Protein AF-A0A8H4SHB3-F1 (afdb_monomer_lite)

Sequence (367 aa):
MFTVRWPSLPSLGLFSSSPTQAIDLPPVNVHETETAQDKPARAFKHLLKLNHVENSLFDCRNFPNQLIHLLSSSFLQGADADTLGRIYEEEVSDLVKWKGSPAEISTLDWRGHLGCRGFDRAFVDFFEDEMVHLGYDWKEVVAEYLFTGKEPMFDSIMACLGLPLIHLAPWRTPKHSKNEASYESKSLFAILDLVRKDKDLDGLFPTPGSDNLDTLFVSRNVVLLNHWKAWKIENPIEQFRESQELAAALLVGTAAVDSTGHYDWFFALNLATSHAFASASTSRNCGPEIKMDQIRNYDLNGKDWEWVAGKAVNGEFSSNVYFVKTTRALKELASTWGDSDSFFLKAAVRFVTEFKRWRGNFVGYEL

Secondary structure (DSSP, 8-state):
----------------SS------PPPPPP---SS--SHHHHHHHHHHHHHHHHEEEEETTS-B--HHHHHHHHHHTT--HHHHHHHHHHHGGGEEEP---SS---TTTGGGGTT-GGGHHHHHHHHHHHHHHTTT-HHHHHHHHHH-SSS-HHHHHHHHHTHHHHTTS-TT--S------S--BS-HHHHHHHHTT-GGGTT--SS-STTHHHHHHHHHHHHHHHHHHTB--SSHHHHHHHHHHHHHHHHHHHHHTTSS-EEEHHHHHHHHHHHHS------TTS-----THHHHT---TT--HHHHHHHHHHSTTTT-HHHHHHHHHHHHHHHHH--TT-HHHHHHHHHHHH--EEES-------

Foldseek 3Di:
DDDDDDDPQDPPPPDPDDPDDPPDFPDDDDDDLVPDDDQASVLLVVLVVVCVQWFFLAFPVRHGDLLNLLSVLLVVLPDGSVLSVVLSVVRVVRTHTDDDAPDADDPVCNVVCPPPVSCRVNVVVHVVVVCVVVVNPVVVVCSPQQPDDPDHVVVVVCCVLCVLPVLLVPPDDPPDDPDQAPAADQAPVVLVVVVVVDPLQPPQDPDDAPVCSVVCSVPPSVVVNSSVSNHDPPPVVVRLLNQLLQLLLQQLLQCVVPVQLEGALVSLSQNLSSLVPGGDDDRDDPRGDRDLCQLLVQDCVPPFSNNLSCCCSVNPCVSPSSLSSSLSSLVSSCVRPPCPSVSSVSSSSSSSVSHDYYDYDDPNPPD

pLDDT: mean 74.43, std 20.83, range [21.69, 97.31]

Structure (mmCIF, N/CA/C/O backbone):
data_AF-A0A8H4SHB3-F1
#
_entry.id   AF-A0A8H4SHB3-F1
#
loop_
_atom_site.group_PDB
_atom_site.id
_atom_site.type_symbol
_atom_site.label_atom_id
_atom_site.label_alt_id
_atom_site.label_comp_id
_atom_site.label_asym_id
_atom_site.label_entity_id
_atom_site.label_seq_id
_atom_site.pdbx_PDB_ins_code
_atom_site.Cartn_x
_atom_site.Cartn_y
_atom_site.Cartn_z
_atom_site.occupancy
_atom_site.B_iso_or_equiv
_atom_site.auth_seq_id
_atom_site.auth_comp_id
_atom_site.auth_asym_id
_atom_site.auth_atom_id
_atom_site.pdbx_PDB_model_num
ATOM 1 N N . MET A 1 1 ? -1.534 -29.173 -10.585 1.00 25.47 1 MET A N 1
ATOM 2 C CA . MET A 1 1 ? -0.674 -29.382 -9.400 1.00 25.47 1 MET A CA 1
ATOM 3 C C . MET A 1 1 ? 0.734 -28.971 -9.794 1.00 25.47 1 MET A C 1
ATOM 5 O O . MET A 1 1 ? 1.452 -29.774 -10.369 1.00 25.47 1 MET A O 1
ATOM 9 N N . PHE A 1 2 ? 1.093 -27.705 -9.591 1.00 22.61 2 PHE A N 1
ATOM 10 C CA . PHE A 1 2 ? 2.457 -27.226 -9.812 1.00 22.61 2 PHE A CA 1
ATOM 11 C C . PHE A 1 2 ? 3.058 -26.934 -8.440 1.00 22.61 2 PHE A C 1
ATOM 13 O O . PHE A 1 2 ? 2.754 -25.921 -7.820 1.00 22.61 2 PHE A O 1
ATOM 20 N N . THR A 1 3 ? 3.849 -27.872 -7.927 1.00 21.69 3 THR A N 1
ATOM 21 C CA . THR A 1 3 ? 4.739 -27.636 -6.788 1.00 21.69 3 THR A CA 1
ATOM 22 C C . THR A 1 3 ? 5.860 -26.720 -7.257 1.00 21.69 3 THR A C 1
ATOM 24 O O . THR A 1 3 ? 6.797 -27.170 -7.913 1.00 21.69 3 THR A O 1
ATOM 27 N N . VAL A 1 4 ? 5.743 -25.432 -6.943 1.00 25.44 4 VAL A N 1
ATOM 28 C CA . VAL A 1 4 ? 6.830 -24.464 -7.090 1.00 25.44 4 VAL A CA 1
ATOM 29 C C . VAL A 1 4 ? 7.905 -24.842 -6.073 1.00 25.44 4 VAL A C 1
ATOM 31 O O . VAL A 1 4 ? 7.703 -24.702 -4.869 1.00 25.44 4 VAL A O 1
ATOM 34 N N . ARG A 1 5 ? 9.039 -25.368 -6.542 1.00 22.86 5 ARG A N 1
ATOM 35 C CA . ARG A 1 5 ? 10.253 -25.448 -5.726 1.00 22.86 5 ARG A CA 1
ATOM 36 C C . ARG A 1 5 ? 10.941 -24.097 -5.824 1.00 22.86 5 ARG A C 1
ATOM 38 O O . ARG A 1 5 ? 11.515 -23.780 -6.857 1.00 22.86 5 ARG A O 1
ATOM 45 N N . TRP A 1 6 ? 10.847 -23.310 -4.759 1.00 31.14 6 TRP A N 1
ATOM 46 C CA . TRP A 1 6 ? 11.711 -22.150 -4.573 1.00 31.14 6 TRP A CA 1
ATOM 47 C C . TRP A 1 6 ? 13.172 -22.630 -4.660 1.00 31.14 6 TRP A C 1
ATOM 49 O O . TRP A 1 6 ? 13.492 -23.634 -4.008 1.00 31.14 6 TRP A O 1
ATOM 59 N N . PRO A 1 7 ? 14.052 -21.994 -5.456 1.00 28.22 7 PRO A N 1
ATOM 60 C CA . PRO A 1 7 ? 15.482 -22.254 -5.366 1.00 28.22 7 PRO A CA 1
ATOM 61 C C . PRO A 1 7 ? 15.881 -22.060 -3.908 1.00 28.22 7 PRO A C 1
ATOM 63 O O . PRO A 1 7 ? 15.501 -21.064 -3.297 1.00 28.22 7 PRO A O 1
ATOM 66 N N . SER A 1 8 ? 16.575 -23.027 -3.312 1.00 32.56 8 SER A N 1
ATOM 67 C CA . SER A 1 8 ? 17.100 -22.869 -1.959 1.00 32.56 8 SER A CA 1
ATOM 68 C C . SER A 1 8 ? 17.911 -21.578 -1.921 1.00 32.56 8 SER A C 1
ATOM 70 O O . SER A 1 8 ? 18.984 -21.523 -2.524 1.00 32.56 8 SER A O 1
ATOM 72 N N . LEU A 1 9 ? 17.373 -20.546 -1.260 1.00 32.84 9 LEU A N 1
ATOM 73 C CA . LEU A 1 9 ? 18.104 -19.315 -0.994 1.00 32.84 9 LEU A CA 1
ATOM 74 C C . LEU A 1 9 ? 19.450 -19.732 -0.391 1.00 32.84 9 LEU A C 1
ATOM 76 O O . LEU A 1 9 ? 19.458 -20.623 0.472 1.00 32.84 9 LEU A O 1
ATOM 80 N N . PRO A 1 10 ? 20.580 -19.147 -0.828 1.00 27.84 10 PRO A N 1
ATOM 81 C CA . PRO A 1 10 ? 21.832 -19.339 -0.122 1.00 27.84 10 PRO A CA 1
ATOM 82 C C . PRO A 1 10 ? 21.541 -19.028 1.337 1.00 27.84 10 PRO A C 1
ATOM 84 O O . PRO A 1 10 ? 20.958 -17.985 1.635 1.00 27.84 10 PRO A O 1
ATOM 87 N N . SER A 1 11 ? 21.855 -19.960 2.234 1.00 29.38 11 SER A N 1
ATOM 88 C CA . SER A 1 11 ? 21.693 -19.746 3.663 1.00 29.38 11 SER A CA 1
ATOM 89 C C . SER A 1 11 ? 22.428 -18.457 4.018 1.00 29.38 11 SER A C 1
ATOM 91 O O . SER A 1 11 ? 23.660 -18.449 4.086 1.00 29.38 11 SER A O 1
ATOM 93 N N . LEU A 1 12 ? 21.690 -17.360 4.190 1.00 32.59 12 LEU A N 1
ATOM 94 C CA . LEU A 1 12 ? 22.211 -16.142 4.780 1.00 32.59 12 LEU A CA 1
ATOM 95 C C . LEU A 1 12 ? 22.658 -16.566 6.174 1.00 32.59 12 LEU A C 1
ATOM 97 O O . LEU A 1 12 ? 21.835 -16.860 7.036 1.00 32.59 12 LEU A O 1
ATOM 101 N N . GLY A 1 13 ? 23.970 -16.726 6.348 1.00 28.69 13 GLY A N 1
ATOM 102 C CA . GLY A 1 13 ? 24.615 -17.186 7.575 1.00 28.69 13 GLY A CA 1
ATOM 103 C C . GLY A 1 13 ? 24.552 -16.133 8.678 1.00 28.69 13 GLY A C 1
ATOM 104 O O . GLY A 1 13 ? 25.577 -15.736 9.226 1.00 28.69 13 GLY A O 1
ATOM 105 N N . LEU A 1 14 ? 23.349 -15.666 8.988 1.00 36.00 14 LEU A N 1
ATOM 106 C CA . LEU A 1 14 ? 23.033 -14.775 10.083 1.00 36.00 14 LEU A CA 1
ATOM 107 C C . LEU A 1 14 ? 22.104 -15.555 11.014 1.00 36.00 14 LEU A C 1
ATOM 109 O O . LEU A 1 14 ? 21.019 -15.965 10.625 1.00 36.00 14 LEU A O 1
ATOM 113 N N . PHE A 1 15 ? 22.577 -15.745 12.247 1.00 31.61 15 PHE A N 1
ATOM 114 C CA . PHE A 1 15 ? 21.907 -16.409 13.371 1.00 31.61 15 PHE A CA 1
ATOM 115 C C . PHE A 1 15 ? 21.951 -17.949 13.362 1.00 31.61 15 PHE A C 1
ATOM 117 O O . PHE A 1 15 ? 21.080 -18.646 12.860 1.00 31.61 15 PHE A O 1
ATOM 124 N N . SER A 1 16 ? 22.964 -18.489 14.049 1.00 29.67 16 SER A N 1
ATOM 125 C CA . SER A 1 16 ? 22.886 -19.816 14.669 1.00 29.67 16 SER A CA 1
ATOM 126 C C . SER A 1 16 ? 21.942 -19.744 15.876 1.00 29.67 16 SER A C 1
ATOM 128 O O . SER A 1 16 ? 22.379 -19.631 17.022 1.00 29.67 16 SER A O 1
ATOM 130 N N . SER A 1 17 ? 20.645 -19.811 15.617 1.00 31.30 17 SER A N 1
ATOM 131 C CA . SER A 1 17 ? 19.628 -20.251 16.571 1.00 31.30 17 SER A CA 1
ATOM 132 C C . SER A 1 17 ? 18.715 -21.242 15.847 1.00 31.30 17 SER A C 1
ATOM 134 O O . SER A 1 17 ? 18.636 -21.228 14.622 1.00 31.30 17 SER A O 1
ATOM 136 N N . SER A 1 18 ? 18.125 -22.174 16.597 1.00 30.53 18 SER A N 1
ATOM 137 C CA . SER A 1 18 ? 17.267 -23.278 16.135 1.00 30.53 18 SER A CA 1
ATOM 138 C C . SER A 1 18 ? 16.398 -22.924 14.916 1.00 30.53 18 SER A C 1
ATOM 140 O O . SER A 1 18 ? 15.927 -21.788 14.859 1.00 30.53 18 SER A O 1
ATOM 142 N N . PRO A 1 19 ? 16.139 -23.865 13.979 1.00 33.31 19 PRO A N 1
ATOM 143 C CA . PRO A 1 19 ? 15.447 -23.574 12.724 1.00 33.31 19 PRO A CA 1
ATOM 144 C C . PRO A 1 19 ? 14.128 -22.870 13.025 1.00 33.31 19 PRO A C 1
ATOM 146 O O . PRO A 1 19 ? 13.200 -23.460 13.577 1.00 33.31 19 PRO A O 1
ATOM 149 N N . THR A 1 20 ? 14.088 -21.575 12.732 1.00 42.41 20 THR A N 1
ATOM 150 C CA . THR A 1 20 ? 12.909 -20.744 12.921 1.00 42.41 20 THR A CA 1
ATOM 151 C C . THR A 1 20 ? 11.901 -21.249 11.904 1.00 42.41 20 THR A C 1
ATOM 153 O O . THR A 1 20 ? 12.122 -21.154 10.698 1.00 42.41 20 THR A O 1
ATOM 156 N N . GLN A 1 21 ? 10.836 -21.887 12.383 1.00 43.16 21 GLN A N 1
ATOM 157 C CA . GLN A 1 21 ? 9.739 -22.315 11.532 1.00 43.16 21 GLN A CA 1
ATOM 158 C C . GLN A 1 21 ? 9.177 -21.059 10.858 1.00 43.16 21 GLN A C 1
ATOM 160 O O . GLN A 1 21 ? 8.729 -20.142 11.546 1.00 43.16 21 GLN A O 1
ATOM 165 N N . ALA A 1 22 ? 9.282 -20.981 9.529 1.00 50.41 22 ALA A N 1
ATOM 166 C CA . ALA A 1 22 ? 8.717 -19.873 8.771 1.00 50.41 22 ALA A CA 1
ATOM 167 C C . ALA A 1 22 ? 7.219 -19.764 9.089 1.00 50.41 22 ALA A C 1
ATOM 169 O O . ALA A 1 22 ? 6.530 -20.784 9.176 1.00 50.41 22 ALA A O 1
ATOM 170 N N . ILE A 1 23 ? 6.730 -18.541 9.298 1.00 51.88 23 ILE A N 1
ATOM 171 C CA . ILE A 1 23 ? 5.305 -18.301 9.520 1.00 51.88 23 ILE A CA 1
ATOM 172 C C . ILE A 1 23 ? 4.594 -18.605 8.202 1.00 51.88 23 ILE A C 1
ATOM 174 O O . ILE A 1 23 ? 4.800 -17.905 7.212 1.00 51.88 23 ILE A O 1
ATOM 178 N N . ASP A 1 24 ? 3.788 -19.662 8.191 1.00 54.19 24 ASP A N 1
ATOM 179 C CA . ASP A 1 24 ? 2.977 -20.031 7.036 1.00 54.19 24 ASP A CA 1
ATOM 180 C C . ASP A 1 24 ? 1.737 -19.131 7.003 1.00 54.19 24 ASP A C 1
ATOM 182 O O . ASP A 1 24 ? 0.789 -19.319 7.769 1.00 54.19 24 ASP A O 1
ATOM 186 N N . LEU A 1 25 ? 1.789 -18.085 6.177 1.00 57.00 25 LEU A N 1
ATOM 187 C CA . LEU A 1 25 ? 0.646 -17.223 5.898 1.00 57.00 25 LEU A CA 1
ATOM 188 C C . LEU A 1 25 ? -0.007 -17.679 4.590 1.00 57.00 25 LEU A C 1
ATOM 190 O O . LEU A 1 25 ? 0.708 -17.922 3.611 1.00 57.00 25 LEU A O 1
ATOM 194 N N . PRO A 1 26 ? -1.349 -17.769 4.531 1.00 57.88 26 PRO A N 1
ATOM 195 C CA . PRO A 1 26 ? -2.024 -18.109 3.292 1.00 57.88 26 PRO A CA 1
ATOM 196 C C . PRO A 1 26 ? -1.678 -17.069 2.216 1.00 57.88 26 PRO A C 1
ATOM 198 O O . PRO A 1 26 ? -1.650 -15.869 2.506 1.00 57.88 26 PRO A O 1
ATOM 201 N N . PRO A 1 27 ? -1.409 -17.498 0.971 1.00 61.09 27 PRO A N 1
ATOM 202 C CA . PRO A 1 27 ? -1.115 -16.568 -0.104 1.00 61.09 27 PRO A CA 1
ATOM 203 C C . PRO A 1 27 ? -2.318 -15.654 -0.343 1.00 61.09 27 PRO A C 1
ATOM 205 O O . PRO A 1 27 ? -3.464 -16.109 -0.394 1.00 61.09 27 PRO A O 1
ATOM 208 N N . VAL A 1 28 ? -2.041 -14.363 -0.522 1.00 67.81 28 VAL A N 1
ATOM 209 C CA . VAL A 1 28 ? -3.049 -13.386 -0.946 1.00 67.81 28 VAL A CA 1
ATOM 210 C C . VAL A 1 28 ? -3.580 -13.794 -2.322 1.00 67.81 28 VAL A C 1
ATOM 212 O O . VAL A 1 28 ? -2.871 -14.423 -3.113 1.00 67.81 28 VAL A O 1
ATOM 215 N N . ASN A 1 29 ? -4.833 -13.446 -2.613 1.00 71.69 29 ASN A N 1
ATOM 216 C CA . ASN A 1 29 ? -5.444 -13.756 -3.897 1.00 71.69 29 ASN A CA 1
ATOM 217 C C . ASN A 1 29 ? -4.585 -13.231 -5.061 1.00 71.69 29 ASN A C 1
ATOM 219 O O . ASN A 1 29 ? -4.235 -12.050 -5.115 1.00 71.69 29 ASN A O 1
ATOM 223 N N . VAL A 1 30 ? -4.248 -14.116 -5.999 1.00 76.62 30 VAL A N 1
ATOM 224 C CA . VAL A 1 30 ? -3.438 -13.769 -7.169 1.00 76.62 30 VAL A CA 1
ATOM 225 C C . VAL A 1 30 ? -4.373 -13.369 -8.303 1.00 76.62 30 VAL A C 1
ATOM 227 O O . VAL A 1 30 ? -5.172 -14.170 -8.784 1.00 76.62 30 VAL A O 1
ATOM 230 N N . HIS A 1 31 ? -4.260 -12.119 -8.742 1.00 78.06 31 HIS A N 1
ATOM 231 C CA . HIS A 1 31 ? -5.059 -11.579 -9.836 1.00 78.06 31 HIS A CA 1
ATOM 232 C C . HIS A 1 31 ? -4.313 -11.748 -11.164 1.00 78.06 31 HIS A C 1
ATOM 234 O O . HIS A 1 31 ? -3.448 -10.946 -11.508 1.00 78.06 31 HIS A O 1
ATOM 240 N N . GLU A 1 32 ? -4.654 -12.798 -11.911 1.00 78.50 32 GLU A N 1
ATOM 241 C CA . GLU A 1 32 ? -4.077 -13.080 -13.230 1.00 78.50 32 GLU A CA 1
ATOM 242 C C . GLU A 1 32 ? -4.680 -12.148 -14.292 1.00 78.50 32 GLU A C 1
ATOM 244 O O . GLU A 1 32 ? -5.745 -12.409 -14.853 1.00 78.50 32 GLU A O 1
ATOM 249 N N . THR A 1 33 ? -4.012 -11.028 -14.561 1.00 81.75 33 THR A N 1
ATOM 250 C CA . THR A 1 33 ? -4.500 -10.016 -15.513 1.00 81.75 33 THR A CA 1
ATOM 251 C C . THR A 1 33 ? -4.014 -10.253 -16.939 1.00 81.75 33 THR A C 1
ATOM 253 O O . THR A 1 33 ? -4.608 -9.727 -17.881 1.00 81.75 33 THR A O 1
ATOM 256 N N . GLU A 1 34 ? -2.974 -11.068 -17.146 1.00 79.94 34 GLU A N 1
ATOM 257 C CA . GLU A 1 34 ? -2.399 -11.279 -18.478 1.00 79.94 34 GLU A CA 1
ATOM 258 C C . GLU A 1 34 ? -3.370 -11.993 -19.427 1.00 79.94 34 GLU A C 1
ATOM 260 O O . GLU A 1 34 ? -3.433 -11.635 -20.608 1.00 79.94 34 GLU A O 1
ATOM 265 N N . THR A 1 35 ? -4.171 -12.927 -18.908 1.00 84.81 35 THR A N 1
ATOM 266 C CA . THR A 1 35 ? -5.142 -13.731 -19.677 1.00 84.81 35 THR A CA 1
ATOM 267 C C . THR A 1 35 ? -6.604 -13.328 -19.447 1.00 84.81 35 THR A C 1
ATOM 269 O O . T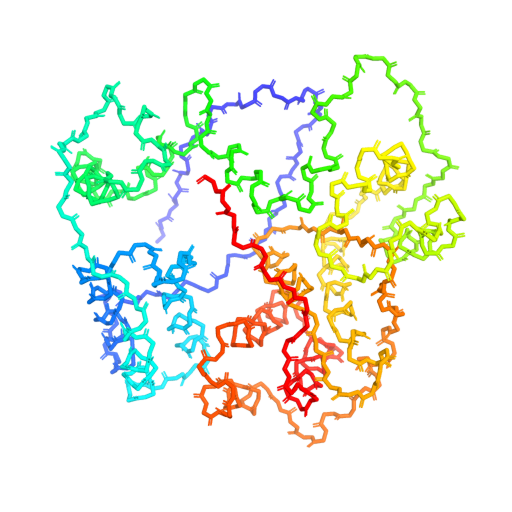HR A 1 35 ? -7.517 -13.954 -20.001 1.00 84.81 35 THR A O 1
ATOM 272 N N . ALA A 1 36 ? -6.840 -12.272 -18.662 1.00 84.81 36 ALA A N 1
ATOM 273 C CA . ALA A 1 36 ? -8.176 -11.845 -18.270 1.00 84.81 36 ALA A CA 1
ATOM 274 C C . ALA A 1 36 ? -9.036 -11.421 -19.474 1.00 84.81 36 ALA A C 1
ATOM 276 O O . ALA A 1 36 ? -8.585 -10.723 -20.386 1.00 84.81 36 ALA A O 1
ATOM 277 N N . GLN A 1 37 ? -10.299 -11.853 -19.466 1.00 87.62 37 GLN A N 1
ATOM 278 C CA . GLN A 1 37 ? -11.256 -11.597 -20.550 1.00 87.62 37 GLN A CA 1
ATOM 279 C C . GLN A 1 37 ? -12.181 -10.410 -20.256 1.00 87.62 37 GLN A C 1
ATOM 281 O O . GLN A 1 37 ? -12.703 -9.781 -21.182 1.00 87.62 37 GLN A O 1
ATOM 286 N N . ASP A 1 38 ? -12.384 -10.080 -18.979 1.00 92.75 38 ASP A N 1
ATOM 287 C CA . ASP A 1 38 ? -13.262 -8.985 -18.586 1.00 92.75 38 ASP A CA 1
ATOM 288 C C . ASP A 1 38 ? -12.702 -7.612 -19.007 1.00 92.75 38 ASP A C 1
ATOM 290 O O . ASP A 1 38 ? -11.499 -7.408 -19.195 1.00 92.75 38 ASP A O 1
ATOM 294 N N . LYS A 1 39 ? -13.614 -6.662 -19.252 1.00 94.69 39 LYS A N 1
ATOM 295 C CA . LYS A 1 39 ? -13.261 -5.317 -19.734 1.00 94.69 39 LYS A CA 1
ATOM 296 C C . LYS A 1 39 ? -12.360 -4.570 -18.725 1.00 94.69 39 LYS A C 1
ATOM 298 O O . LYS A 1 39 ? -11.355 -4.025 -19.185 1.00 94.69 39 LYS A O 1
ATOM 303 N N . PRO A 1 40 ? -12.653 -4.544 -17.406 1.00 94.31 40 PRO A N 1
ATOM 304 C CA . PRO A 1 40 ? -11.814 -3.845 -16.427 1.00 94.31 40 PRO A CA 1
ATOM 305 C C . PRO A 1 40 ? -10.370 -4.353 -16.355 1.00 94.31 40 PRO A C 1
ATOM 307 O O . PRO A 1 40 ? -9.448 -3.545 -16.413 1.00 94.31 40 PRO A O 1
ATOM 310 N N . ALA A 1 41 ? -10.141 -5.666 -16.306 1.00 93.62 41 ALA A N 1
ATOM 311 C CA . ALA A 1 41 ? -8.801 -6.241 -16.210 1.00 93.62 41 ALA A CA 1
ATOM 312 C C . ALA A 1 41 ? -7.975 -5.995 -17.480 1.00 93.62 41 ALA A C 1
ATOM 314 O O . ALA A 1 41 ? -6.785 -5.683 -17.395 1.00 93.62 41 ALA A O 1
ATOM 315 N N . ARG A 1 42 ? -8.604 -6.056 -18.664 1.00 94.44 42 ARG A N 1
ATOM 316 C CA . ARG A 1 42 ? -7.940 -5.686 -19.927 1.00 94.44 42 ARG A CA 1
ATOM 317 C C . ARG A 1 42 ? -7.563 -4.207 -19.964 1.00 94.44 42 ARG A C 1
ATOM 319 O O . ARG A 1 42 ? -6.457 -3.887 -20.395 1.00 94.44 42 ARG A O 1
ATOM 326 N N . ALA A 1 43 ? -8.455 -3.325 -19.508 1.00 95.75 43 ALA A N 1
ATOM 327 C CA . ALA A 1 43 ? -8.172 -1.896 -19.403 1.00 95.75 43 ALA A CA 1
ATOM 328 C C . ALA A 1 43 ? -7.026 -1.639 -18.416 1.00 95.75 43 ALA A C 1
ATOM 330 O O . ALA A 1 43 ? -6.048 -0.992 -18.774 1.00 95.75 43 ALA A O 1
ATOM 331 N N . PHE A 1 44 ? -7.085 -2.232 -17.224 1.00 95.56 44 PHE A N 1
ATOM 332 C CA . PHE A 1 44 ? -6.033 -2.144 -16.217 1.00 95.56 44 PHE A CA 1
ATOM 333 C C . PHE A 1 44 ? -4.665 -2.573 -16.770 1.00 95.56 44 PHE A C 1
ATOM 335 O O . PHE A 1 44 ? -3.713 -1.797 -16.724 1.00 95.56 44 PHE A O 1
ATOM 342 N N . LYS A 1 45 ? -4.580 -3.761 -17.384 1.00 94.38 45 LYS A N 1
ATOM 343 C CA . LYS A 1 45 ? -3.364 -4.251 -18.052 1.00 94.38 45 LYS A CA 1
ATOM 344 C C . LYS A 1 45 ? -2.850 -3.264 -19.100 1.00 94.38 45 LYS A C 1
ATOM 346 O O . LYS A 1 45 ? -1.654 -2.984 -19.147 1.00 94.38 45 LYS A O 1
ATOM 351 N N . HIS A 1 46 ? -3.739 -2.763 -19.956 1.00 95.38 46 HIS A N 1
ATOM 352 C CA . HIS A 1 46 ? -3.372 -1.814 -21.002 1.00 95.38 46 HIS A CA 1
ATOM 353 C C . HIS A 1 46 ? -2.786 -0.525 -20.415 1.00 95.38 46 HIS A C 1
ATOM 355 O O . HIS A 1 46 ? -1.713 -0.112 -20.841 1.00 95.38 46 HIS A O 1
ATOM 361 N N . LEU A 1 47 ? -3.434 0.055 -19.402 1.00 96.25 47 LEU A N 1
ATOM 362 C CA . LEU A 1 47 ? -2.994 1.292 -18.754 1.00 96.25 47 LEU A CA 1
ATOM 363 C C . LEU A 1 47 ? -1.665 1.120 -18.006 1.00 96.25 47 LEU A C 1
ATOM 365 O O . LEU A 1 47 ? -0.829 2.018 -18.048 1.00 96.25 47 LEU A O 1
ATOM 369 N N . LEU A 1 48 ? -1.421 -0.040 -17.382 1.00 93.50 48 LEU A N 1
ATOM 370 C CA . LEU A 1 48 ? -0.116 -0.340 -16.784 1.00 93.50 48 LEU A CA 1
ATOM 371 C C . LEU A 1 48 ? 1.000 -0.370 -17.834 1.00 93.50 48 LEU A C 1
ATOM 373 O O . LEU A 1 48 ? 2.054 0.231 -17.624 1.00 93.50 48 LEU A O 1
ATOM 377 N N . LYS A 1 49 ? 0.762 -1.036 -18.971 1.00 93.75 49 LYS A N 1
ATOM 378 C CA . LYS A 1 49 ? 1.732 -1.094 -20.076 1.00 93.75 49 LYS A CA 1
ATOM 379 C C . LYS A 1 49 ? 1.940 0.281 -20.705 1.00 93.75 49 LYS A C 1
ATOM 381 O O . LYS A 1 49 ? 3.077 0.654 -20.962 1.00 93.75 49 LYS A O 1
ATOM 386 N N . LEU A 1 50 ? 0.869 1.049 -20.892 1.00 95.56 50 LEU A N 1
ATOM 387 C CA . LEU A 1 50 ? 0.941 2.410 -21.416 1.00 95.56 50 LEU A CA 1
ATOM 388 C C . LEU A 1 50 ? 1.756 3.321 -20.488 1.00 95.56 50 LEU A C 1
ATOM 390 O O . LEU A 1 50 ? 2.668 3.999 -20.955 1.00 95.56 50 LEU A O 1
ATOM 394 N N . ASN A 1 51 ? 1.506 3.262 -19.173 1.00 94.88 51 ASN A N 1
ATOM 395 C CA . ASN A 1 51 ? 2.294 4.008 -18.194 1.00 94.88 51 ASN A CA 1
ATOM 396 C C . ASN A 1 51 ? 3.780 3.638 -18.269 1.00 94.88 51 ASN A C 1
ATOM 398 O O . ASN A 1 51 ? 4.623 4.526 -18.296 1.00 94.88 51 ASN A O 1
ATOM 402 N N . HIS A 1 52 ? 4.092 2.339 -18.324 1.00 92.56 52 HIS A N 1
ATOM 403 C CA . HIS A 1 52 ? 5.467 1.848 -18.396 1.00 92.56 52 HIS A CA 1
ATOM 404 C C . HIS A 1 52 ? 6.194 2.296 -19.673 1.00 92.56 52 HIS A C 1
ATOM 406 O O . HIS A 1 52 ? 7.370 2.645 -19.617 1.00 92.56 52 HIS A O 1
ATOM 412 N N . VAL A 1 53 ? 5.503 2.324 -20.815 1.00 93.31 53 VAL A N 1
ATOM 413 C CA . VAL A 1 53 ? 6.088 2.714 -22.108 1.00 93.31 53 VAL A CA 1
ATOM 414 C C . VAL A 1 53 ? 6.275 4.223 -22.231 1.00 93.31 53 VAL A C 1
ATOM 416 O O . VAL A 1 53 ? 7.252 4.661 -22.830 1.00 93.31 53 VAL A O 1
ATOM 419 N N . GLU A 1 54 ? 5.361 5.032 -21.697 1.00 93.25 54 GLU A N 1
ATOM 420 C CA . GLU A 1 54 ? 5.396 6.480 -21.921 1.00 93.25 54 GLU A CA 1
ATOM 421 C C . GLU A 1 54 ? 6.069 7.270 -20.799 1.00 93.25 54 GLU A C 1
ATOM 423 O O . GLU A 1 54 ? 6.735 8.276 -21.063 1.00 93.25 54 GLU A O 1
ATOM 428 N N . ASN A 1 55 ? 5.864 6.854 -19.549 1.00 93.50 55 ASN A N 1
ATOM 429 C CA . ASN A 1 55 ? 6.183 7.656 -18.377 1.00 93.50 55 ASN A CA 1
ATOM 430 C C . ASN A 1 55 ? 7.358 7.058 -17.606 1.00 93.50 55 ASN A C 1
ATOM 432 O O . ASN A 1 55 ? 7.445 5.852 -17.389 1.00 93.50 55 ASN A O 1
ATOM 436 N N . SER A 1 56 ? 8.236 7.939 -17.145 1.00 90.38 56 SER A N 1
ATOM 437 C CA . SER A 1 56 ? 9.366 7.597 -16.294 1.00 90.38 56 SER A CA 1
ATOM 438 C C . SER A 1 56 ? 8.929 7.218 -14.873 1.00 90.38 56 SER A C 1
ATOM 440 O O . SER A 1 56 ? 7.751 7.285 -14.498 1.00 90.38 56 SER A O 1
ATOM 442 N N . LEU A 1 57 ? 9.914 6.835 -14.060 1.00 85.56 57 LEU A N 1
ATOM 443 C CA . LEU A 1 57 ? 9.718 6.440 -12.668 1.00 85.56 57 LEU A CA 1
ATOM 444 C C . LEU A 1 57 ? 9.322 7.601 -11.747 1.00 85.56 57 LEU A C 1
ATOM 446 O O . LEU A 1 57 ? 8.983 7.336 -10.597 1.00 85.56 57 LEU A O 1
ATOM 450 N N . PHE A 1 58 ? 9.339 8.854 -12.219 1.00 84.56 58 PHE A N 1
ATOM 451 C CA . PHE A 1 58 ? 9.109 10.040 -11.392 1.00 84.56 58 PHE A CA 1
ATOM 452 C C . PHE A 1 58 ? 8.131 11.044 -12.021 1.00 84.56 58 PHE A C 1
ATOM 454 O O . PHE A 1 58 ? 7.964 11.122 -13.242 1.00 84.56 58 PHE A O 1
ATOM 461 N N . ASP A 1 59 ? 7.492 11.836 -11.162 1.00 83.44 59 ASP A N 1
ATOM 462 C CA . ASP A 1 59 ? 6.659 12.978 -11.536 1.00 83.44 59 ASP A CA 1
ATOM 463 C C . ASP A 1 59 ? 7.476 14.282 -11.643 1.00 83.44 59 ASP A C 1
ATOM 465 O O . ASP A 1 59 ? 8.679 14.337 -11.360 1.00 83.44 59 ASP A O 1
ATOM 469 N N . CYS A 1 60 ? 6.821 15.365 -12.063 1.00 82.81 60 CYS A N 1
ATOM 470 C CA . CYS A 1 60 ? 7.447 16.681 -12.220 1.00 82.81 60 CYS A CA 1
ATOM 471 C C . CYS A 1 60 ? 7.973 17.300 -10.910 1.00 82.81 60 CYS A C 1
ATOM 473 O O . CYS A 1 60 ? 8.792 18.221 -10.954 1.00 82.81 60 CYS A O 1
ATOM 475 N N . ARG A 1 61 ? 7.538 16.792 -9.753 1.00 79.62 61 ARG A N 1
ATOM 476 C CA . ARG A 1 61 ? 7.962 17.203 -8.406 1.00 79.62 61 ARG A CA 1
ATOM 477 C C . ARG A 1 61 ? 9.034 16.275 -7.830 1.00 79.62 61 ARG A C 1
ATOM 479 O O . ARG A 1 61 ? 9.418 16.453 -6.677 1.00 79.62 61 ARG A O 1
ATOM 486 N N . ASN A 1 62 ? 9.531 15.325 -8.624 1.00 76.69 62 ASN A N 1
ATOM 487 C CA . ASN A 1 62 ? 10.498 14.308 -8.223 1.00 76.69 62 ASN A CA 1
ATOM 488 C C . ASN A 1 62 ? 9.954 13.287 -7.202 1.00 76.69 62 ASN A C 1
ATOM 490 O O . ASN A 1 62 ? 10.725 12.669 -6.467 1.00 76.69 62 ASN A O 1
ATOM 494 N N . PHE A 1 63 ? 8.637 13.078 -7.163 1.00 76.50 63 PHE A N 1
ATOM 495 C CA . PHE A 1 63 ? 8.038 11.954 -6.447 1.00 76.50 63 PHE A CA 1
ATOM 496 C C . PHE A 1 63 ? 7.993 10.708 -7.328 1.00 76.50 63 PHE A C 1
ATOM 498 O O . PHE A 1 63 ? 7.803 10.831 -8.538 1.00 76.50 63 PHE A O 1
ATOM 505 N N . PRO A 1 64 ? 8.127 9.498 -6.754 1.00 81.88 64 PRO A N 1
ATOM 506 C CA . PRO A 1 64 ? 7.994 8.276 -7.532 1.00 81.88 64 PRO A CA 1
ATOM 507 C C . PRO A 1 64 ? 6.603 8.194 -8.162 1.00 81.88 64 PRO A C 1
ATOM 509 O O . PRO A 1 64 ? 5.610 8.489 -7.495 1.00 81.88 64 PRO A O 1
ATOM 512 N N . ASN A 1 65 ? 6.528 7.747 -9.411 1.00 86.25 65 ASN A N 1
ATOM 513 C CA . ASN A 1 65 ? 5.299 7.561 -10.170 1.00 86.25 65 ASN A CA 1
ATOM 514 C C . ASN A 1 65 ? 4.347 6.616 -9.413 1.00 86.25 65 ASN A C 1
ATOM 516 O O . ASN A 1 65 ? 4.530 5.398 -9.377 1.00 86.25 65 ASN A O 1
ATOM 520 N N . GLN A 1 66 ? 3.314 7.193 -8.797 1.00 84.88 66 GLN A N 1
ATOM 521 C CA . GLN A 1 66 ? 2.348 6.458 -7.981 1.00 84.88 66 GLN A CA 1
ATOM 522 C C . GLN A 1 66 ? 1.181 5.878 -8.793 1.00 84.88 66 GLN A C 1
ATOM 524 O O . GLN A 1 66 ? 0.344 5.169 -8.224 1.00 84.88 66 GLN A O 1
ATOM 529 N N . LEU A 1 67 ? 1.118 6.130 -10.106 1.00 90.19 67 LEU A N 1
ATOM 530 C CA . LEU A 1 67 ? -0.032 5.780 -10.938 1.00 90.19 67 LEU A CA 1
ATOM 531 C C . LEU A 1 67 ? -0.302 4.273 -10.943 1.00 90.19 67 LEU A C 1
ATOM 533 O O . LEU A 1 67 ? -1.449 3.842 -10.827 1.00 90.19 67 LEU A O 1
ATOM 537 N N . ILE A 1 68 ? 0.755 3.455 -10.962 1.00 87.81 68 ILE A N 1
ATOM 538 C CA . ILE A 1 68 ? 0.629 1.996 -10.854 1.00 87.81 68 ILE A CA 1
ATOM 539 C C . ILE A 1 68 ? -0.079 1.577 -9.563 1.00 87.81 68 ILE A C 1
ATOM 541 O O . ILE A 1 68 ? -0.930 0.687 -9.580 1.00 87.81 68 ILE A O 1
ATOM 545 N N . HIS A 1 69 ? 0.221 2.235 -8.443 1.00 86.69 69 HIS A N 1
ATOM 546 C CA . HIS A 1 69 ? -0.399 1.919 -7.164 1.00 86.69 69 HIS A CA 1
ATOM 547 C C . HIS A 1 69 ? -1.853 2.372 -7.105 1.00 86.69 69 HIS A C 1
ATOM 549 O O . HIS A 1 69 ? -2.680 1.643 -6.550 1.00 86.69 69 HIS A O 1
ATOM 555 N N . LEU A 1 70 ? -2.165 3.541 -7.665 1.00 91.62 70 LEU A N 1
ATOM 556 C CA . LEU A 1 70 ? -3.526 4.060 -7.700 1.00 91.62 70 LEU A CA 1
ATOM 557 C C . LEU A 1 70 ? -4.422 3.207 -8.607 1.00 91.62 70 LEU A C 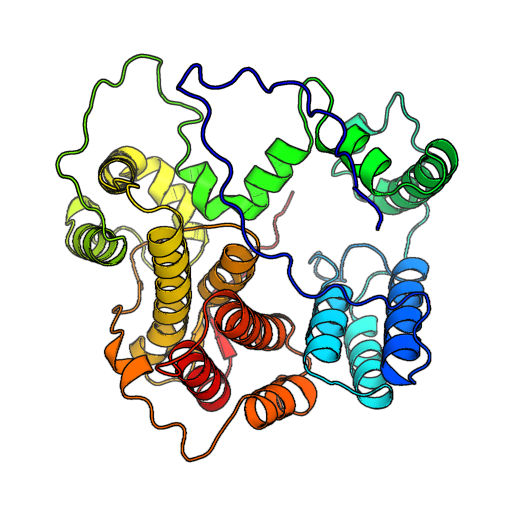1
ATOM 559 O O . LEU A 1 70 ? -5.483 2.769 -8.162 1.00 91.62 70 LEU A O 1
ATOM 563 N N . LEU A 1 71 ? -3.968 2.876 -9.820 1.00 94.00 71 LEU A N 1
ATOM 564 C CA . LEU A 1 71 ? -4.693 1.995 -10.742 1.00 94.00 71 LEU A CA 1
ATOM 565 C C . LEU A 1 71 ? -4.900 0.604 -10.142 1.00 94.00 71 LEU A C 1
ATOM 567 O O . LEU A 1 71 ? -6.020 0.102 -10.137 1.00 94.00 71 LEU A O 1
ATOM 571 N N . SER A 1 72 ? -3.846 0.006 -9.573 1.00 91.69 72 SER A N 1
ATOM 572 C CA . SER A 1 72 ? -3.942 -1.324 -8.956 1.00 91.69 72 SER A CA 1
ATOM 573 C C . SER A 1 72 ? -4.917 -1.323 -7.783 1.00 91.69 72 SER A C 1
ATOM 575 O O . SER A 1 72 ? -5.749 -2.216 -7.659 1.00 91.69 72 SER A O 1
ATOM 577 N N . SER A 1 73 ? -4.845 -0.304 -6.922 1.00 91.75 73 SER A N 1
ATOM 578 C CA . SER A 1 73 ? -5.712 -0.224 -5.744 1.00 91.75 73 SER A CA 1
ATOM 579 C C . SER A 1 73 ? -7.161 0.088 -6.107 1.00 91.75 73 SER A C 1
ATOM 581 O O . SER A 1 73 ? -8.061 -0.391 -5.424 1.00 91.75 73 SER A O 1
ATOM 583 N N . SER A 1 74 ? -7.393 0.843 -7.180 1.00 95.12 74 SER A N 1
ATOM 584 C CA . SER A 1 74 ? -8.737 1.122 -7.695 1.00 95.12 74 SER A CA 1
ATOM 585 C C . SER A 1 74 ? -9.340 -0.115 -8.359 1.00 95.12 74 SER A C 1
ATOM 587 O O . SER A 1 74 ? -10.474 -0.482 -8.058 1.00 95.12 74 SER A O 1
ATOM 589 N N . PHE A 1 75 ? -8.56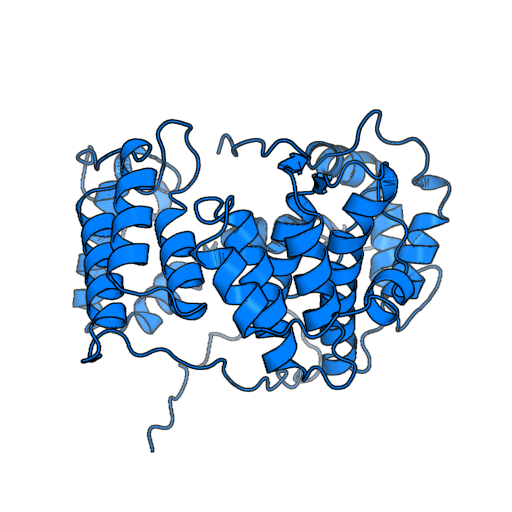6 -0.823 -9.189 1.00 94.38 75 PHE A N 1
ATOM 590 C CA . PHE A 1 75 ? -8.984 -2.076 -9.823 1.00 94.38 75 PHE A CA 1
ATOM 591 C C . PHE A 1 75 ? -9.375 -3.139 -8.785 1.00 94.38 75 PHE A C 1
ATOM 593 O O . PHE A 1 75 ? -10.454 -3.719 -8.868 1.00 94.38 75 PHE A O 1
ATOM 600 N N . LEU A 1 76 ? -8.554 -3.336 -7.747 1.00 91.50 76 LEU A N 1
ATOM 601 C CA . LEU A 1 76 ? -8.845 -4.283 -6.657 1.00 91.50 76 LEU A CA 1
ATOM 602 C C . LEU A 1 76 ? -10.041 -3.867 -5.783 1.00 91.50 76 LEU A C 1
ATOM 604 O O . LEU A 1 76 ? -10.631 -4.690 -5.078 1.00 91.50 76 LEU A O 1
ATOM 608 N N . GLN A 1 77 ? -10.428 -2.593 -5.840 1.00 93.25 77 GLN A N 1
ATOM 609 C CA . GLN A 1 77 ? -11.653 -2.084 -5.227 1.00 93.25 77 GLN A CA 1
ATOM 610 C C . GLN A 1 77 ? -12.862 -2.136 -6.169 1.00 93.25 77 GLN A C 1
ATOM 612 O O . GLN A 1 77 ? -13.950 -1.743 -5.770 1.00 93.25 77 GLN A O 1
ATOM 617 N N . GLY A 1 78 ? -12.718 -2.693 -7.373 1.00 93.75 78 GLY A N 1
ATOM 618 C CA . GLY A 1 78 ? -13.823 -2.892 -8.308 1.00 93.75 78 GLY A CA 1
ATOM 619 C C . GLY A 1 78 ? -14.066 -1.718 -9.253 1.00 93.75 78 GLY A C 1
ATOM 620 O O . GLY A 1 78 ? -15.159 -1.615 -9.801 1.00 93.75 78 GLY A O 1
ATOM 621 N N . ALA A 1 79 ? -13.076 -0.841 -9.457 1.00 96.12 79 ALA A N 1
ATOM 622 C CA . ALA A 1 79 ? -13.157 0.181 -10.497 1.00 96.12 79 ALA A CA 1
ATOM 623 C C . ALA A 1 79 ? -13.369 -0.465 -11.875 1.00 96.12 79 ALA A C 1
ATOM 625 O O . ALA A 1 79 ? -12.677 -1.418 -12.250 1.00 96.12 79 ALA A O 1
ATOM 626 N N . ASP A 1 80 ? -14.318 0.073 -12.636 1.00 96.00 80 ASP A N 1
ATOM 627 C CA . ASP A 1 80 ? -14.545 -0.346 -14.011 1.00 96.00 80 ASP A CA 1
ATOM 628 C C . ASP A 1 80 ? -13.520 0.280 -14.972 1.00 96.00 80 ASP A C 1
ATOM 630 O O . ASP A 1 80 ? -12.679 1.102 -14.604 1.00 96.00 80 ASP A O 1
ATOM 634 N N . ALA A 1 81 ? -13.574 -0.138 -16.237 1.00 96.81 81 ALA A N 1
ATOM 635 C CA . ALA A 1 81 ? -12.637 0.327 -17.255 1.00 96.81 81 ALA A CA 1
ATOM 636 C C . ALA A 1 81 ? -12.683 1.848 -17.475 1.00 96.81 81 ALA A C 1
ATOM 638 O O . ALA A 1 81 ? -11.649 2.447 -17.759 1.00 96.81 81 ALA A O 1
ATOM 639 N N . ASP A 1 82 ? -13.861 2.458 -17.347 1.00 96.44 82 ASP A N 1
ATOM 640 C CA . ASP A 1 82 ? -14.050 3.877 -17.636 1.00 96.44 82 ASP A CA 1
ATOM 641 C C . ASP A 1 82 ? -13.513 4.720 -16.460 1.00 96.44 82 ASP A C 1
ATOM 643 O O . ASP A 1 82 ? -12.813 5.712 -16.665 1.00 96.44 82 ASP A O 1
ATOM 647 N N . THR A 1 83 ? -13.718 4.254 -15.223 1.00 96.25 83 THR A N 1
ATOM 648 C CA . THR A 1 83 ? -13.122 4.823 -14.005 1.00 96.25 83 THR A CA 1
ATOM 649 C C . THR A 1 83 ? -11.597 4.744 -14.036 1.00 96.25 83 THR A C 1
ATOM 651 O O . THR A 1 83 ? -10.924 5.729 -13.739 1.00 96.25 83 THR A O 1
ATOM 654 N N . LEU A 1 84 ? -11.036 3.595 -14.430 1.00 96.81 84 LEU A N 1
ATOM 655 C CA . LEU A 1 84 ? -9.586 3.427 -14.567 1.00 96.81 84 LEU A CA 1
ATOM 656 C C . LEU A 1 84 ? -8.997 4.350 -15.643 1.00 96.81 84 LEU A C 1
ATOM 658 O O . LEU A 1 84 ? -7.930 4.921 -15.430 1.00 96.81 84 LEU A O 1
ATOM 662 N N . GLY A 1 85 ? -9.695 4.512 -16.773 1.00 96.44 85 GLY A N 1
ATOM 663 C CA . GLY A 1 85 ? -9.304 5.445 -17.831 1.00 96.44 85 GLY A CA 1
ATOM 664 C C . GLY A 1 85 ? -9.268 6.890 -17.337 1.00 96.44 85 GLY A C 1
ATOM 665 O O . GLY A 1 85 ? -8.254 7.563 -17.500 1.00 96.44 85 GLY A O 1
ATOM 666 N N . ARG A 1 86 ? -10.320 7.330 -16.636 1.00 95.31 86 ARG A N 1
ATOM 667 C CA . ARG A 1 86 ? -10.386 8.670 -16.036 1.00 95.31 86 ARG A CA 1
ATOM 668 C C . ARG A 1 86 ? -9.232 8.927 -15.061 1.00 95.31 86 ARG A C 1
ATOM 670 O O . ARG A 1 86 ? -8.572 9.952 -15.166 1.00 95.31 86 ARG A O 1
ATOM 677 N N . ILE A 1 87 ? -8.960 7.982 -14.155 1.00 94.38 87 ILE A N 1
ATOM 678 C CA . ILE A 1 87 ? -7.834 8.075 -13.208 1.00 94.38 87 ILE A CA 1
ATOM 679 C C . ILE A 1 87 ? -6.501 8.217 -13.955 1.00 94.38 87 ILE A C 1
ATOM 681 O O . ILE A 1 87 ? -5.659 9.023 -13.570 1.00 94.38 87 ILE A O 1
ATOM 685 N N . TYR A 1 88 ? -6.295 7.441 -15.022 1.00 95.38 88 TYR A N 1
ATOM 686 C CA . TYR A 1 88 ? -5.076 7.536 -15.823 1.00 95.38 88 TYR A CA 1
ATOM 687 C C . TYR A 1 88 ? -4.923 8.916 -16.467 1.00 95.38 88 TYR A C 1
ATOM 689 O O . TYR A 1 88 ? -3.852 9.511 -16.382 1.00 95.38 88 TYR A O 1
ATOM 697 N N . GLU A 1 89 ? -5.979 9.423 -17.103 1.00 93.81 89 GLU A N 1
ATOM 698 C CA . GLU A 1 89 ? -5.968 10.717 -17.792 1.00 93.81 89 GLU A CA 1
ATOM 699 C C . GLU A 1 89 ? -5.717 11.894 -16.840 1.00 93.81 89 GLU A C 1
ATOM 701 O O . GLU A 1 89 ? -4.994 12.821 -17.204 1.00 93.81 89 GLU A O 1
ATOM 706 N N . GLU A 1 90 ? -6.276 11.847 -15.629 1.00 91.31 90 GLU A N 1
ATOM 707 C CA . GLU A 1 90 ? -6.087 12.879 -14.601 1.00 91.31 90 GLU A CA 1
ATOM 708 C C . GLU A 1 90 ? -4.641 12.916 -14.078 1.00 91.31 90 GLU A C 1
ATOM 710 O O . GLU A 1 90 ? -4.075 13.992 -13.908 1.00 91.31 90 GLU A O 1
ATOM 715 N N . GLU A 1 91 ? -4.022 11.756 -13.850 1.00 88.94 91 GLU A N 1
ATOM 716 C CA . GLU A 1 91 ? -2.713 11.674 -13.186 1.00 88.94 91 GLU A CA 1
ATOM 717 C C . GLU A 1 91 ? -1.525 11.719 -14.159 1.00 88.94 91 GLU A C 1
ATOM 719 O O . GLU A 1 91 ? -0.419 12.114 -13.785 1.00 88.94 91 GLU A O 1
ATOM 724 N N . VAL A 1 92 ? -1.716 11.317 -15.422 1.00 91.75 92 VAL A N 1
ATOM 725 C CA . VAL A 1 92 ? -0.616 11.237 -16.399 1.00 91.75 92 VAL A CA 1
ATOM 726 C C . VAL A 1 92 ? -0.025 12.607 -16.745 1.00 91.75 92 VAL A C 1
ATOM 728 O O . VAL A 1 92 ? 1.133 12.678 -17.157 1.00 91.75 92 VAL A O 1
ATOM 731 N N . SER A 1 93 ? -0.777 13.698 -16.562 1.00 87.75 93 SER A N 1
ATOM 732 C CA . SER A 1 93 ? -0.305 15.058 -16.859 1.00 87.75 93 SER A CA 1
ATOM 733 C C . SER A 1 93 ? 0.868 15.497 -15.987 1.00 87.75 93 SER A C 1
ATOM 735 O O . SER A 1 93 ? 1.694 16.292 -16.436 1.00 87.75 93 SER A O 1
ATOM 737 N N . ASP A 1 94 ? 0.959 14.968 -14.766 1.00 86.12 94 ASP A N 1
ATOM 738 C CA . ASP A 1 94 ? 1.996 15.332 -13.799 1.00 86.12 94 ASP A CA 1
ATOM 739 C C . ASP A 1 94 ? 3.274 14.491 -13.965 1.00 86.12 94 ASP A C 1
ATOM 741 O O . ASP A 1 94 ? 4.310 14.804 -13.366 1.00 86.12 94 ASP A O 1
ATOM 745 N N . LEU A 1 95 ? 3.226 13.432 -14.784 1.00 90.31 95 LEU A N 1
ATOM 746 C CA . LEU A 1 95 ? 4.319 12.483 -14.965 1.00 90.31 95 LEU A CA 1
ATOM 747 C C . LEU A 1 95 ? 5.365 12.968 -15.972 1.00 90.31 95 LEU A C 1
ATOM 749 O O . LEU A 1 95 ? 5.063 13.519 -17.033 1.00 90.31 95 LEU A O 1
ATOM 753 N N . VAL A 1 96 ? 6.635 12.698 -15.667 1.00 91.06 96 VAL A N 1
ATOM 754 C CA . VAL A 1 96 ? 7.740 12.979 -16.587 1.00 91.06 96 VAL A CA 1
ATOM 755 C C . VAL A 1 96 ? 7.834 11.846 -17.601 1.00 91.06 96 VAL A C 1
ATOM 757 O O . VAL A 1 96 ? 7.942 10.683 -17.219 1.00 91.06 96 VAL A O 1
ATOM 760 N N . LYS A 1 97 ? 7.823 12.171 -18.896 1.00 93.12 97 LYS A N 1
ATOM 761 C CA . LYS A 1 97 ? 8.053 11.200 -19.978 1.00 93.12 97 LYS A CA 1
ATOM 762 C C . LYS A 1 97 ? 9.495 10.687 -19.974 1.00 93.12 97 LYS A C 1
ATOM 764 O O . LYS A 1 97 ? 10.404 11.387 -19.520 1.00 93.12 97 LYS A O 1
ATOM 769 N N . TRP A 1 98 ? 9.710 9.484 -20.505 1.00 93.12 98 TRP A N 1
ATOM 770 C CA . TRP A 1 98 ? 11.055 8.914 -20.622 1.00 93.12 98 TRP A CA 1
ATOM 771 C C . TRP A 1 98 ? 12.027 9.842 -21.353 1.00 93.12 98 TRP A C 1
ATOM 773 O O . TRP A 1 98 ? 11.698 10.465 -22.363 1.00 93.12 98 TRP A O 1
ATOM 783 N N . LYS A 1 99 ? 13.257 9.895 -20.842 1.00 91.94 99 LYS A N 1
ATOM 784 C CA . LYS A 1 99 ? 14.396 10.551 -21.486 1.00 91.94 99 LYS A CA 1
ATOM 785 C C . LYS A 1 99 ? 15.405 9.479 -21.878 1.00 91.94 99 LYS A C 1
ATOM 787 O O . LYS A 1 99 ? 15.580 8.512 -21.141 1.00 91.94 99 LYS A O 1
ATOM 792 N N . GLY A 1 100 ? 16.043 9.648 -23.034 1.00 92.44 100 GLY A N 1
ATOM 793 C CA . GLY A 1 100 ? 17.092 8.733 -23.480 1.00 92.44 100 GLY A CA 1
ATOM 794 C C . GLY A 1 100 ? 18.248 8.695 -22.481 1.00 92.44 100 GLY A C 1
ATOM 795 O O . GLY A 1 100 ? 18.630 9.738 -21.943 1.00 92.44 100 GLY A O 1
ATOM 796 N N . SER A 1 101 ? 18.782 7.499 -22.242 1.00 93.81 101 SER A N 1
ATOM 797 C CA . SER A 1 101 ? 19.946 7.326 -21.376 1.00 93.81 101 SER A CA 1
ATOM 798 C C . SER A 1 101 ? 21.221 7.831 -22.068 1.00 93.81 101 SER A C 1
ATOM 800 O O . SER A 1 101 ? 21.355 7.656 -23.281 1.00 93.81 101 SER A O 1
ATOM 802 N N . PRO A 1 102 ? 22.181 8.429 -21.334 1.00 94.00 102 PRO A N 1
ATOM 803 C CA . PRO A 1 102 ? 23.489 8.799 -21.874 1.00 94.00 102 PRO A CA 1
ATOM 804 C C . PRO A 1 102 ? 24.280 7.619 -22.451 1.00 94.00 102 PRO A C 1
ATOM 806 O O . PRO A 1 102 ? 25.079 7.817 -23.365 1.00 94.00 102 PRO A O 1
ATOM 809 N N . ALA A 1 103 ? 24.089 6.421 -21.893 1.00 93.88 103 ALA A N 1
ATOM 810 C CA . ALA A 1 103 ? 24.720 5.180 -22.328 1.00 93.88 103 ALA A CA 1
ATOM 811 C C . ALA A 1 103 ? 23.890 3.959 -21.893 1.00 93.88 103 ALA A C 1
ATOM 813 O O . ALA A 1 103 ? 23.013 4.069 -21.030 1.00 93.88 103 ALA A O 1
ATOM 814 N N . GLU A 1 104 ? 24.178 2.808 -22.496 1.00 93.62 104 GLU A N 1
ATOM 815 C CA . GLU A 1 104 ? 23.640 1.506 -22.089 1.00 93.62 104 GLU A CA 1
ATOM 816 C C . GLU A 1 104 ? 24.290 1.023 -20.786 1.00 93.62 104 GLU A C 1
ATOM 818 O O . GLU A 1 104 ? 25.393 1.444 -20.435 1.00 93.62 104 GLU A O 1
ATOM 823 N N . ILE A 1 105 ? 23.587 0.142 -20.076 1.00 94.94 105 ILE A N 1
ATOM 824 C CA . ILE A 1 105 ? 24.051 -0.509 -18.850 1.00 94.94 105 ILE A CA 1
ATOM 825 C C . ILE A 1 105 ? 24.315 -1.985 -19.152 1.00 94.94 105 ILE A C 1
ATOM 827 O O . ILE A 1 105 ? 23.556 -2.614 -19.885 1.00 94.94 105 ILE A O 1
ATOM 831 N N . SER A 1 106 ? 25.358 -2.553 -18.554 1.00 93.06 106 SER A N 1
ATOM 832 C CA . SER A 1 106 ? 25.712 -3.966 -18.672 1.00 93.06 106 SER A CA 1
ATOM 833 C C . SER A 1 106 ? 25.730 -4.677 -17.316 1.00 93.06 106 SER A C 1
ATOM 835 O O . SER A 1 106 ? 25.762 -4.069 -16.243 1.00 93.06 106 SER A O 1
ATOM 837 N N . THR A 1 107 ? 25.820 -6.006 -17.350 1.00 91.25 107 THR A N 1
ATOM 838 C CA . THR A 1 107 ? 25.957 -6.841 -16.146 1.00 91.25 107 THR A CA 1
ATOM 839 C C . THR A 1 107 ? 27.238 -6.557 -15.343 1.00 91.25 107 THR A C 1
ATOM 841 O O . THR A 1 107 ? 27.314 -6.920 -14.167 1.00 91.25 107 THR A O 1
ATOM 844 N N . LEU A 1 108 ? 28.229 -5.871 -15.932 1.00 90.50 108 LEU A N 1
ATOM 845 C CA . LEU A 1 108 ? 29.502 -5.528 -15.289 1.00 90.50 108 LEU A CA 1
ATOM 846 C C . LEU A 1 108 ? 29.466 -4.202 -14.514 1.00 90.50 108 LEU A C 1
ATOM 848 O O . LEU A 1 108 ? 30.201 -4.059 -13.535 1.00 90.50 108 LEU A O 1
ATOM 852 N N . ASP A 1 109 ? 28.646 -3.239 -14.937 1.00 91.69 109 ASP A N 1
ATOM 853 C CA . ASP A 1 109 ? 28.689 -1.849 -14.460 1.00 91.69 109 ASP A CA 1
ATOM 854 C C . ASP A 1 109 ? 27.362 -1.326 -13.896 1.00 91.69 109 ASP A C 1
ATOM 856 O O . ASP A 1 109 ? 27.367 -0.283 -13.242 1.00 91.69 109 ASP A O 1
ATOM 860 N N . TRP A 1 110 ? 26.251 -2.061 -14.031 1.00 90.88 110 TRP A N 1
ATOM 861 C CA . TRP A 1 110 ? 24.921 -1.621 -13.582 1.00 90.88 110 TRP A CA 1
ATOM 862 C C . TRP A 1 110 ? 24.865 -1.086 -12.149 1.00 90.88 110 TRP A C 1
ATOM 864 O O . TRP A 1 110 ? 24.200 -0.084 -11.886 1.00 90.88 110 TRP A O 1
ATOM 874 N N . ARG A 1 111 ? 25.613 -1.688 -11.213 1.00 88.50 111 ARG A N 1
ATOM 875 C CA . ARG A 1 111 ? 25.662 -1.225 -9.815 1.00 88.50 111 ARG A CA 1
ATOM 876 C C . ARG A 1 111 ? 26.226 0.192 -9.678 1.00 88.50 111 ARG A C 1
ATOM 878 O O . ARG A 1 111 ? 25.815 0.916 -8.778 1.00 88.50 111 ARG A O 1
ATOM 885 N N . GLY A 1 112 ? 27.134 0.598 -10.565 1.00 88.38 112 GLY A N 1
ATOM 886 C CA . GLY A 1 112 ? 27.720 1.940 -10.584 1.00 88.38 112 GLY A CA 1
ATOM 887 C C . GLY A 1 112 ? 26.749 3.035 -11.032 1.00 88.38 112 GLY A C 1
ATOM 888 O O . GLY A 1 112 ? 27.010 4.209 -10.785 1.00 88.38 112 GLY A O 1
ATOM 889 N N . HIS A 1 113 ? 25.625 2.659 -11.648 1.00 89.25 113 HIS A N 1
ATOM 890 C CA . HIS A 1 113 ? 24.608 3.582 -12.156 1.00 89.25 113 HIS A CA 1
ATOM 891 C C . HIS A 1 113 ? 23.370 3.683 -11.251 1.00 89.25 113 HIS A C 1
ATOM 893 O O . HIS A 1 113 ? 22.462 4.462 -11.544 1.00 89.25 113 HIS A O 1
ATOM 899 N N . LEU A 1 114 ? 23.319 2.943 -10.137 1.00 85.00 114 LEU A N 1
ATOM 900 C CA . LEU A 1 114 ? 22.211 3.018 -9.181 1.00 85.00 114 LEU A CA 1
ATOM 901 C C . LEU A 1 114 ? 22.038 4.449 -8.645 1.00 85.00 114 LEU A C 1
ATOM 903 O O . LEU A 1 114 ? 23.005 5.118 -8.287 1.00 85.00 114 LEU A O 1
ATOM 907 N N . GLY A 1 115 ? 20.792 4.931 -8.618 1.00 79.88 115 GLY A N 1
ATOM 908 C CA . GLY A 1 115 ? 20.448 6.294 -8.187 1.00 79.88 115 GLY A CA 1
ATOM 909 C C . GLY A 1 115 ? 20.748 7.396 -9.214 1.00 79.88 115 GLY A C 1
ATOM 910 O O . GLY A 1 115 ? 20.318 8.536 -9.042 1.00 79.88 115 GLY A O 1
ATOM 911 N N . CYS A 1 116 ? 21.433 7.088 -10.318 1.00 87.25 116 CYS A N 1
ATOM 912 C CA . CYS A 1 116 ? 21.731 8.072 -11.353 1.00 87.25 116 CYS A CA 1
ATOM 913 C C . CYS A 1 116 ? 20.532 8.252 -12.294 1.00 87.25 116 CYS A C 1
ATOM 915 O O . CYS A 1 116 ? 20.422 7.542 -13.288 1.00 87.25 116 CYS A O 1
ATOM 917 N N . ARG A 1 117 ? 19.683 9.263 -12.052 1.00 82.19 117 ARG A N 1
ATOM 918 C CA . ARG A 1 117 ? 18.433 9.500 -12.820 1.00 82.19 117 ARG A CA 1
ATOM 919 C C . ARG A 1 117 ? 18.583 9.592 -14.343 1.00 82.19 117 ARG A C 1
ATOM 921 O O . ARG A 1 117 ? 17.634 9.361 -15.082 1.00 82.19 117 ARG A O 1
ATOM 928 N N . GLY A 1 118 ? 19.768 9.950 -14.840 1.00 88.31 118 GLY A N 1
ATOM 929 C CA . GLY A 1 118 ? 20.045 9.938 -16.281 1.00 88.31 118 GLY A CA 1
ATOM 930 C C . GLY A 1 118 ? 19.955 8.541 -16.904 1.00 88.31 118 GLY A C 1
ATOM 931 O O . GLY A 1 118 ? 19.696 8.430 -18.093 1.00 88.31 118 GLY A O 1
ATOM 932 N N . PHE A 1 119 ? 20.128 7.493 -16.100 1.00 92.19 119 PHE A N 1
ATOM 933 C CA . PHE A 1 119 ? 20.197 6.099 -16.523 1.00 92.19 119 PHE A CA 1
ATOM 934 C C . PHE A 1 119 ? 18.889 5.323 -16.310 1.00 92.19 119 PHE A C 1
ATOM 936 O O . PHE A 1 119 ? 18.841 4.141 -16.637 1.00 92.19 119 PHE A O 1
ATOM 943 N N . ASP A 1 120 ? 17.813 5.960 -15.825 1.00 88.94 120 ASP A N 1
ATOM 944 C CA . ASP A 1 120 ? 16.544 5.273 -15.526 1.00 88.94 120 ASP A CA 1
ATOM 945 C C . ASP A 1 120 ? 16.018 4.475 -16.731 1.00 88.94 120 ASP A C 1
ATOM 947 O O . ASP A 1 120 ? 15.573 3.339 -16.575 1.00 88.94 120 ASP A O 1
ATOM 951 N N . ARG A 1 121 ? 16.106 5.034 -17.950 1.00 92.88 121 ARG A N 1
ATOM 952 C CA . ARG A 1 121 ? 15.684 4.319 -19.164 1.00 92.88 121 ARG A CA 1
ATOM 953 C C . ARG A 1 121 ? 16.600 3.140 -19.496 1.00 92.88 121 ARG A C 1
ATOM 955 O O . ARG A 1 121 ? 16.086 2.094 -19.867 1.00 92.88 121 ARG A O 1
ATOM 962 N N . ALA A 1 122 ? 17.913 3.275 -19.306 1.00 94.50 122 ALA A N 1
ATOM 963 C CA . ALA A 1 122 ? 18.839 2.168 -19.543 1.00 94.50 122 ALA A CA 1
ATOM 964 C C . ALA A 1 122 ? 18.631 1.014 -18.556 1.00 94.50 122 ALA A C 1
ATOM 966 O O . ALA A 1 122 ? 18.863 -0.127 -18.926 1.00 94.50 122 ALA A O 1
ATOM 967 N N . PHE A 1 123 ? 18.147 1.274 -17.335 1.00 93.50 123 PHE A N 1
ATOM 968 C CA . PHE A 1 123 ? 17.725 0.197 -16.436 1.00 93.50 123 PHE A CA 1
ATOM 969 C C . PHE A 1 123 ? 16.495 -0.552 -16.952 1.00 93.50 123 PHE A C 1
ATOM 971 O O . PHE A 1 123 ? 16.406 -1.759 -16.745 1.00 93.50 123 PHE A O 1
ATOM 978 N N . VAL A 1 124 ? 15.558 0.129 -17.622 1.00 92.81 124 VAL A N 1
ATOM 979 C CA . VAL A 1 124 ? 14.425 -0.554 -18.266 1.00 92.81 124 VAL A CA 1
ATOM 980 C C . VAL A 1 124 ? 14.934 -1.483 -19.361 1.00 92.81 124 VAL A C 1
ATOM 982 O O . VAL A 1 124 ? 14.615 -2.665 -19.322 1.00 92.81 124 VAL A O 1
ATOM 985 N N . ASP A 1 125 ? 15.767 -0.968 -20.268 1.00 93.38 125 ASP A N 1
ATOM 986 C CA . ASP A 1 125 ? 16.332 -1.757 -21.369 1.00 93.38 125 ASP A CA 1
ATOM 987 C C . ASP A 1 125 ? 17.155 -2.946 -20.827 1.00 93.38 125 ASP A C 1
ATOM 989 O O . ASP A 1 125 ? 16.958 -4.089 -21.230 1.00 93.38 125 ASP A O 1
ATOM 993 N N . PHE A 1 126 ? 17.990 -2.700 -19.812 1.00 95.25 126 PHE A N 1
ATOM 994 C CA . PHE A 1 126 ? 18.773 -3.727 -19.126 1.00 95.25 126 PHE A CA 1
ATOM 995 C C . PHE A 1 126 ? 17.900 -4.847 -18.544 1.00 95.25 126 PHE A C 1
ATOM 997 O O . PHE A 1 126 ? 18.162 -6.022 -18.781 1.00 95.25 126 PHE A O 1
ATOM 1004 N N . PHE A 1 127 ? 16.844 -4.518 -17.792 1.00 94.19 127 PHE A N 1
ATOM 1005 C CA . PHE A 1 127 ? 15.980 -5.550 -17.213 1.00 94.19 127 PHE A CA 1
ATOM 1006 C C . PHE A 1 127 ? 15.085 -6.237 -18.255 1.00 94.19 127 PHE A C 1
ATOM 1008 O O . PHE A 1 127 ? 14.703 -7.387 -18.041 1.00 94.19 127 PHE A O 1
ATOM 1015 N N . GLU A 1 128 ? 14.763 -5.587 -19.378 1.00 92.75 128 GLU A N 1
ATOM 1016 C CA . GLU A 1 128 ? 14.116 -6.245 -20.521 1.00 92.75 128 GLU A CA 1
ATOM 1017 C C . GLU A 1 128 ? 15.033 -7.318 -21.134 1.00 92.75 128 GLU A C 1
ATOM 1019 O O . GLU A 1 128 ? 14.571 -8.436 -21.389 1.00 92.75 128 GLU A O 1
ATOM 1024 N N . ASP A 1 129 ? 16.329 -7.034 -21.276 1.00 94.69 129 ASP A N 1
ATOM 1025 C CA . ASP A 1 129 ? 17.326 -8.004 -21.745 1.00 94.69 129 ASP A CA 1
ATOM 1026 C C . ASP A 1 129 ? 17.544 -9.146 -20.739 1.00 94.69 129 ASP A C 1
ATOM 1028 O O . ASP A 1 129 ? 17.579 -10.320 -21.122 1.00 94.69 129 ASP A O 1
ATOM 1032 N N . GLU A 1 130 ? 17.606 -8.846 -19.439 1.00 94.38 130 GLU A N 1
ATOM 1033 C CA . GLU A 1 130 ? 17.757 -9.870 -18.395 1.00 94.38 130 GLU A CA 1
ATOM 1034 C C . GLU A 1 130 ? 16.527 -10.778 -18.283 1.00 94.38 130 GLU A C 1
ATOM 1036 O O . GLU A 1 130 ? 16.659 -11.985 -18.059 1.00 94.38 130 GLU A O 1
ATOM 1041 N N . MET A 1 131 ? 15.326 -10.238 -18.518 1.00 93.69 131 MET A N 1
ATOM 1042 C CA . MET A 1 131 ? 14.119 -11.053 -18.662 1.00 93.69 131 MET A CA 1
ATOM 1043 C C . MET A 1 131 ? 14.258 -12.041 -19.823 1.00 93.69 131 MET A C 1
ATOM 1045 O O . MET A 1 131 ? 13.869 -13.195 -19.671 1.00 93.69 131 MET A O 1
ATOM 1049 N N . VAL A 1 132 ? 14.835 -11.646 -20.963 1.00 95.06 132 VAL A N 1
ATOM 1050 C CA . VAL A 1 132 ? 15.103 -12.579 -22.074 1.00 95.06 132 VAL A CA 1
ATOM 1051 C C . VAL A 1 132 ? 16.156 -13.616 -21.676 1.00 95.06 132 VAL A C 1
ATOM 1053 O O . VAL A 1 132 ? 15.967 -14.808 -21.935 1.00 95.06 132 VAL A O 1
ATOM 1056 N N . HIS A 1 133 ? 17.244 -13.184 -21.032 1.00 93.06 133 HIS A N 1
ATOM 1057 C CA . HIS A 1 133 ? 18.351 -14.053 -20.626 1.00 93.06 133 HIS A CA 1
ATOM 1058 C C . HIS A 1 133 ? 17.899 -15.176 -19.682 1.00 93.06 133 HIS A C 1
ATOM 1060 O O . HIS A 1 133 ? 18.286 -16.332 -19.861 1.00 93.06 133 HIS A O 1
ATOM 1066 N N . LEU A 1 134 ? 17.017 -14.848 -18.736 1.00 92.50 134 LEU A N 1
ATOM 1067 C CA . LEU A 1 134 ? 16.466 -15.772 -17.742 1.00 92.50 134 LEU A CA 1
ATOM 1068 C C . LEU A 1 134 ? 15.110 -16.368 -18.168 1.00 92.50 134 LEU A C 1
ATOM 1070 O O . LEU A 1 134 ? 14.2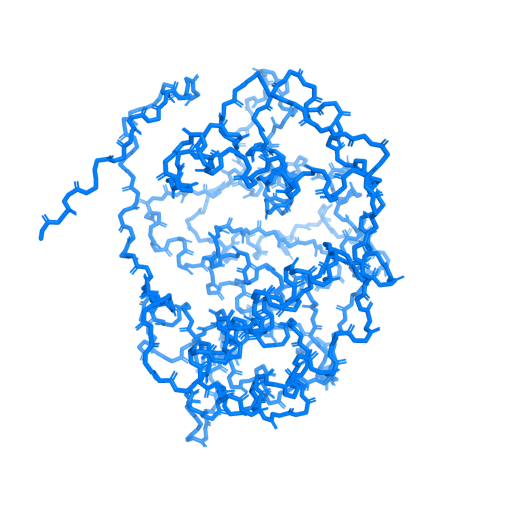89 -16.756 -17.340 1.00 92.50 134 LEU A O 1
ATOM 1074 N N . GLY A 1 135 ? 14.843 -16.451 -19.478 1.00 92.25 135 GLY A N 1
ATOM 1075 C CA . GLY A 1 135 ? 13.697 -17.195 -20.019 1.00 92.25 135 GLY A CA 1
ATOM 1076 C C . GLY A 1 135 ? 12.323 -16.645 -19.618 1.00 92.25 135 GLY A C 1
ATOM 1077 O O . GLY A 1 135 ? 11.353 -17.399 -19.547 1.00 92.25 135 GLY A O 1
ATOM 1078 N N . TYR A 1 136 ? 12.239 -15.340 -19.369 1.00 90.69 136 TYR A N 1
ATOM 1079 C CA . TYR A 1 136 ? 11.093 -14.604 -18.836 1.00 90.69 136 TYR A CA 1
ATOM 1080 C C . TYR A 1 136 ? 10.648 -15.035 -17.427 1.00 90.69 136 TYR A C 1
ATOM 1082 O O . TYR A 1 136 ? 9.525 -14.722 -17.012 1.00 90.69 136 TYR A O 1
ATOM 1090 N N . ASP A 1 137 ? 11.516 -15.700 -16.655 1.00 88.50 137 ASP A N 1
ATOM 1091 C CA . ASP A 1 137 ? 11.270 -15.949 -15.234 1.00 88.50 137 ASP A CA 1
ATOM 1092 C C . ASP A 1 137 ? 11.651 -14.720 -14.397 1.00 88.50 137 ASP A C 1
ATOM 1094 O O . ASP A 1 137 ? 12.772 -14.562 -13.908 1.00 88.50 137 ASP A O 1
ATOM 1098 N N . TRP A 1 138 ? 10.673 -13.836 -14.193 1.00 86.19 138 TRP A N 1
ATOM 1099 C CA . TRP A 1 138 ? 10.860 -12.629 -13.386 1.00 86.19 138 TRP A CA 1
ATOM 1100 C C . TRP A 1 138 ? 11.317 -12.928 -11.952 1.00 86.19 138 TRP A C 1
ATOM 1102 O O . TRP A 1 138 ? 11.947 -12.075 -11.326 1.00 86.19 138 TRP A O 1
ATOM 1112 N N . LYS A 1 139 ? 11.009 -14.113 -11.403 1.00 85.38 139 LYS A N 1
ATOM 1113 C CA . LYS A 1 139 ? 11.421 -14.467 -10.039 1.00 85.38 139 LYS A CA 1
ATOM 1114 C C . LYS A 1 139 ? 12.912 -14.731 -9.981 1.00 85.38 139 LYS A C 1
ATOM 1116 O O . LYS A 1 139 ? 13.531 -14.370 -8.987 1.00 85.38 139 LYS A O 1
ATOM 1121 N N . GLU A 1 140 ? 13.470 -15.336 -11.024 1.00 88.50 140 GLU A N 1
ATOM 1122 C CA . GLU A 1 140 ? 14.907 -15.565 -11.138 1.00 88.50 140 GLU A CA 1
ATOM 1123 C C . GLU A 1 140 ? 15.655 -14.242 -11.330 1.00 88.50 140 GLU A C 1
ATOM 1125 O O . GLU A 1 140 ? 16.617 -13.991 -10.610 1.00 88.50 140 GLU A O 1
ATOM 1130 N N . VAL A 1 141 ? 15.140 -13.337 -12.175 1.00 88.62 141 VAL A N 1
ATOM 1131 C CA . VAL A 1 141 ? 15.688 -11.972 -12.326 1.00 88.62 141 VAL A CA 1
ATOM 1132 C C . VAL A 1 141 ? 15.698 -11.242 -10.979 1.00 88.62 141 VAL A C 1
ATOM 1134 O O . VAL A 1 141 ? 16.717 -10.696 -10.560 1.00 88.62 141 VAL A O 1
ATOM 1137 N N . VAL A 1 142 ? 14.578 -11.260 -10.249 1.00 83.75 142 VAL A N 1
ATOM 1138 C CA . VAL A 1 142 ? 14.505 -10.646 -8.916 1.00 83.75 142 VAL A CA 1
ATOM 1139 C C . VAL A 1 142 ? 15.459 -11.336 -7.938 1.00 83.75 142 VAL A C 1
ATOM 1141 O O . VAL A 1 142 ? 16.149 -10.648 -7.191 1.00 83.75 142 VAL A O 1
ATOM 1144 N N . ALA A 1 143 ? 15.528 -12.669 -7.930 1.00 82.38 143 ALA A N 1
ATOM 1145 C CA . ALA A 1 143 ? 16.435 -13.417 -7.062 1.00 82.38 143 ALA A CA 1
ATOM 1146 C C . ALA A 1 143 ? 17.897 -13.009 -7.291 1.00 82.38 143 ALA A C 1
ATOM 1148 O O . ALA A 1 143 ? 18.587 -12.656 -6.333 1.00 82.38 143 ALA A O 1
ATOM 1149 N N . GLU A 1 144 ? 18.330 -12.995 -8.551 1.00 86.88 144 GLU A N 1
ATOM 1150 C CA . GLU A 1 144 ? 19.693 -12.665 -8.957 1.00 86.88 144 GLU A CA 1
ATOM 1151 C C . GLU A 1 144 ? 20.038 -11.215 -8.612 1.00 86.88 144 GLU A C 1
ATOM 1153 O O . GLU A 1 144 ? 20.991 -10.952 -7.882 1.00 86.88 144 GLU A O 1
ATOM 1158 N N . TYR A 1 145 ? 19.241 -10.248 -9.058 1.00 85.81 145 TYR A N 1
ATOM 1159 C CA . TYR A 1 145 ? 19.620 -8.839 -8.943 1.00 85.81 145 TYR A CA 1
ATOM 1160 C C . TYR A 1 145 ? 19.332 -8.234 -7.569 1.00 85.81 145 TYR A C 1
ATOM 1162 O O . TYR A 1 145 ? 20.060 -7.341 -7.124 1.00 85.81 145 TYR A O 1
ATOM 1170 N N . LEU A 1 146 ? 18.301 -8.714 -6.870 1.00 80.00 146 LEU A N 1
ATOM 1171 C CA . LEU A 1 146 ? 17.895 -8.137 -5.592 1.00 80.00 146 LEU A CA 1
ATOM 1172 C C . LEU A 1 146 ? 18.627 -8.756 -4.397 1.00 80.00 146 LEU A C 1
ATOM 1174 O O . LEU A 1 146 ? 18.994 -8.025 -3.475 1.00 80.00 146 LEU A O 1
ATOM 1178 N N . PHE A 1 147 ? 18.851 -10.073 -4.402 1.00 76.56 147 PHE A N 1
ATOM 1179 C CA . PHE A 1 147 ? 19.336 -10.801 -3.222 1.00 76.56 147 PHE A CA 1
ATOM 1180 C C . PHE A 1 147 ? 20.801 -11.234 -3.301 1.00 76.56 147 PHE A C 1
ATOM 1182 O O . PHE A 1 147 ? 21.361 -11.627 -2.277 1.00 76.56 147 PHE A O 1
ATOM 1189 N N . THR A 1 148 ? 21.436 -11.177 -4.474 1.00 74.94 148 THR A N 1
ATOM 1190 C CA . THR A 1 148 ? 22.833 -11.604 -4.624 1.00 74.94 148 THR A CA 1
ATOM 1191 C C . THR A 1 148 ? 23.824 -10.438 -4.593 1.00 74.94 148 THR A C 1
ATOM 1193 O O . THR A 1 148 ? 23.490 -9.258 -4.749 1.00 74.94 148 THR A O 1
ATOM 1196 N N . GLY A 1 149 ? 25.097 -10.792 -4.417 1.00 75.44 149 GLY A N 1
ATOM 1197 C CA . GLY A 1 149 ? 26.217 -9.862 -4.381 1.00 75.44 149 GLY A CA 1
ATOM 1198 C C . GLY A 1 149 ? 26.717 -9.578 -2.968 1.00 75.44 149 GLY A C 1
ATOM 1199 O O . GLY A 1 149 ? 26.193 -10.071 -1.973 1.00 75.44 149 GLY A O 1
ATOM 1200 N N . LYS A 1 150 ? 27.796 -8.792 -2.893 1.00 72.38 150 LYS A N 1
ATOM 1201 C CA . LYS A 1 150 ? 28.419 -8.401 -1.620 1.00 72.38 150 LYS A CA 1
ATOM 1202 C C . LYS A 1 150 ? 27.555 -7.410 -0.830 1.00 72.38 150 LYS A C 1
ATOM 1204 O O . LYS A 1 150 ? 27.606 -7.413 0.394 1.00 72.38 150 LYS A O 1
ATOM 1209 N N . GLU A 1 151 ? 26.790 -6.590 -1.545 1.00 73.06 151 GLU A N 1
ATOM 1210 C CA . GLU A 1 151 ? 25.855 -5.592 -1.020 1.00 73.06 151 GLU A CA 1
ATOM 1211 C C . GLU A 1 151 ? 24.518 -5.783 -1.759 1.00 73.06 151 GLU A C 1
ATOM 1213 O O . GLU A 1 151 ? 24.311 -5.186 -2.821 1.00 73.06 151 GLU A O 1
ATOM 1218 N N . PRO A 1 152 ? 23.659 -6.709 -1.291 1.00 75.25 152 PRO A N 1
ATOM 1219 C CA . PRO A 1 152 ? 22.367 -6.972 -1.914 1.00 75.25 152 PRO A CA 1
ATOM 1220 C C . PRO A 1 152 ? 21.487 -5.720 -1.923 1.00 75.25 152 PRO A C 1
ATOM 1222 O O . PRO A 1 152 ? 21.349 -5.040 -0.906 1.00 75.25 152 PRO A O 1
ATOM 1225 N N . MET A 1 153 ? 20.820 -5.440 -3.046 1.00 73.31 153 MET A N 1
ATOM 1226 C CA . MET A 1 153 ? 19.857 -4.331 -3.117 1.00 73.31 153 MET A CA 1
ATOM 1227 C C . MET A 1 153 ? 18.689 -4.519 -2.145 1.00 73.31 153 MET A C 1
ATOM 1229 O O . MET A 1 153 ? 18.097 -3.537 -1.695 1.00 73.31 153 MET A O 1
ATOM 1233 N N . PHE A 1 154 ? 18.373 -5.770 -1.798 1.00 69.69 154 PHE A N 1
ATOM 1234 C CA . PHE A 1 154 ? 17.385 -6.098 -0.781 1.00 69.69 154 PHE A CA 1
ATOM 1235 C C . PHE A 1 154 ? 17.652 -5.370 0.538 1.00 69.69 154 PHE A C 1
ATOM 1237 O O . PHE A 1 154 ? 16.705 -4.869 1.134 1.00 69.69 154 PHE A O 1
ATOM 1244 N N . ASP A 1 155 ? 18.912 -5.225 0.958 1.00 61.75 155 ASP A N 1
ATOM 1245 C CA . ASP A 1 155 ? 19.251 -4.528 2.203 1.00 61.75 155 ASP A CA 1
ATOM 1246 C C . ASP A 1 155 ? 18.850 -3.046 2.141 1.00 61.75 155 ASP A C 1
ATOM 1248 O O . ASP A 1 155 ? 18.331 -2.507 3.117 1.00 61.75 155 ASP A O 1
ATOM 1252 N N . SER A 1 156 ? 19.000 -2.405 0.977 1.00 61.69 156 SER A N 1
ATOM 1253 C CA . SER A 1 156 ? 18.579 -1.018 0.731 1.00 61.69 156 SER A CA 1
ATOM 1254 C C . SER A 1 156 ? 17.060 -0.870 0.606 1.00 61.69 156 SER A C 1
ATOM 1256 O O . SER A 1 156 ? 16.486 0.088 1.120 1.00 61.69 156 SER A O 1
ATOM 1258 N N . ILE A 1 157 ? 16.371 -1.820 -0.035 1.00 59.22 157 ILE A N 1
ATOM 1259 C CA . ILE A 1 157 ? 14.899 -1.817 -0.099 1.00 59.22 157 ILE A CA 1
ATOM 1260 C C . ILE A 1 157 ? 14.310 -2.035 1.289 1.00 59.22 157 ILE A C 1
ATOM 1262 O O . ILE A 1 157 ? 13.377 -1.334 1.683 1.00 59.22 157 ILE A O 1
ATOM 1266 N N . MET A 1 158 ? 14.877 -2.974 2.044 1.00 51.88 158 MET A N 1
ATOM 1267 C CA . MET A 1 158 ? 14.522 -3.169 3.435 1.00 51.88 158 MET A CA 1
ATOM 1268 C C . MET A 1 158 ? 14.855 -1.919 4.234 1.00 51.88 158 MET A C 1
ATOM 1270 O O . MET A 1 158 ? 14.004 -1.537 5.023 1.00 51.88 158 MET A O 1
ATOM 1274 N N . ALA A 1 159 ? 15.979 -1.230 3.983 1.00 46.03 159 ALA A N 1
ATOM 1275 C CA . ALA A 1 159 ? 16.270 0.090 4.554 1.00 46.03 159 ALA A CA 1
ATOM 1276 C C . ALA A 1 159 ? 15.127 1.066 4.314 1.00 46.03 159 ALA A C 1
ATOM 1278 O O . ALA A 1 159 ? 14.635 1.594 5.294 1.00 46.03 159 ALA A O 1
ATOM 1279 N N . CYS A 1 160 ? 14.635 1.236 3.085 1.00 40.62 160 CYS A N 1
ATOM 1280 C CA . CYS A 1 160 ? 13.551 2.171 2.765 1.00 40.62 160 CYS A CA 1
ATOM 1281 C C . CYS A 1 160 ? 12.162 1.750 3.289 1.00 40.62 160 CYS A C 1
ATOM 1283 O O . CYS A 1 160 ? 11.454 2.564 3.879 1.00 40.62 160 CYS A O 1
ATOM 1285 N N . LEU A 1 161 ? 11.745 0.495 3.091 1.00 42.78 161 LEU A N 1
ATOM 1286 C CA . LEU A 1 161 ? 10.434 -0.016 3.538 1.00 42.78 161 LEU A CA 1
ATOM 1287 C C . LEU A 1 161 ? 10.388 -0.243 5.047 1.00 42.78 161 LEU A C 1
ATOM 1289 O O . LEU A 1 161 ? 9.365 -0.050 5.702 1.00 42.78 161 LEU A O 1
ATOM 1293 N N . GLY A 1 162 ? 11.527 -0.638 5.585 1.00 36.16 162 GLY A N 1
ATOM 1294 C CA . GLY A 1 162 ? 11.808 -0.760 6.988 1.00 36.16 162 GLY A CA 1
ATOM 1295 C C . GLY A 1 162 ? 12.470 0.483 7.548 1.00 36.16 162 GLY A C 1
ATOM 1296 O O . GLY A 1 162 ? 13.032 0.338 8.606 1.00 36.16 162 GLY A O 1
ATOM 1297 N N . LEU A 1 163 ? 12.426 1.687 6.964 1.00 40.00 163 LEU A N 1
ATOM 1298 C CA . LEU A 1 163 ? 12.935 2.900 7.643 1.00 40.00 163 LEU A CA 1
ATOM 1299 C C . LEU A 1 163 ? 12.336 3.019 9.065 1.00 40.00 163 LEU A C 1
ATOM 1301 O O . LEU A 1 163 ? 13.093 3.204 10.017 1.00 40.00 163 LEU A O 1
ATOM 1305 N N . PRO A 1 164 ? 11.032 2.736 9.277 1.00 40.72 164 PRO A N 1
ATOM 1306 C CA . PRO A 1 164 ? 10.464 2.578 10.621 1.00 40.72 164 PRO A CA 1
ATOM 1307 C C . PRO A 1 164 ? 11.128 1.501 11.516 1.00 40.72 164 PRO A C 1
ATOM 1309 O O . PRO A 1 164 ? 11.130 1.640 12.736 1.00 40.72 164 PRO A O 1
ATOM 1312 N N . LEU A 1 165 ? 11.695 0.440 10.929 1.00 34.94 165 LEU A N 1
ATOM 1313 C CA . LEU A 1 165 ? 12.303 -0.742 11.572 1.00 34.94 165 LEU A CA 1
ATOM 1314 C C . LEU A 1 165 ? 13.845 -0.717 11.662 1.00 34.94 165 LEU A C 1
ATOM 1316 O O . LEU A 1 165 ? 14.422 -1.259 12.598 1.00 34.94 165 LEU A O 1
ATOM 1320 N N . ILE A 1 166 ? 14.545 -0.130 10.693 1.00 36.44 166 ILE A N 1
ATOM 1321 C CA . ILE A 1 166 ? 16.001 -0.164 10.491 1.00 36.44 166 ILE A CA 1
ATOM 1322 C C . ILE A 1 166 ? 16.686 0.947 11.246 1.00 36.44 166 ILE A C 1
ATOM 1324 O O . ILE A 1 166 ? 17.812 0.764 11.699 1.00 36.44 166 ILE A O 1
ATOM 1328 N N . HIS A 1 167 ? 15.971 2.027 11.529 1.00 37.28 167 HIS A N 1
ATOM 1329 C CA . HIS A 1 167 ? 16.400 2.919 12.585 1.00 37.28 167 HIS A CA 1
ATOM 1330 C C . HIS A 1 167 ? 16.340 2.277 13.993 1.00 37.28 167 HIS A C 1
ATOM 1332 O O . HIS A 1 167 ? 16.917 2.820 14.933 1.00 37.28 167 HIS A O 1
ATOM 1338 N N . LEU A 1 168 ? 15.697 1.109 14.146 1.00 37.00 168 LEU A N 1
ATOM 1339 C CA . LEU A 1 168 ? 15.667 0.316 15.385 1.00 37.00 168 LEU A CA 1
ATOM 1340 C C . LEU A 1 168 ? 16.549 -0.945 15.325 1.00 37.00 168 LEU A C 1
ATOM 1342 O O . LEU A 1 168 ? 16.888 -1.510 16.368 1.00 37.00 168 LEU A O 1
ATOM 1346 N N . ALA A 1 169 ? 16.969 -1.386 14.135 1.00 33.69 169 ALA A N 1
ATOM 1347 C CA . ALA A 1 169 ? 17.941 -2.462 13.991 1.00 33.69 169 ALA A CA 1
ATOM 1348 C C . ALA A 1 169 ? 19.339 -1.927 14.354 1.00 33.69 169 ALA A C 1
ATOM 1350 O O . ALA A 1 169 ? 19.768 -0.900 13.826 1.00 33.69 169 ALA A O 1
ATOM 1351 N N . PRO A 1 170 ? 20.090 -2.586 15.250 1.00 35.28 170 PRO A N 1
ATOM 1352 C CA . PRO A 1 170 ? 21.368 -2.077 15.713 1.00 35.28 170 PRO A CA 1
ATOM 1353 C C . PRO A 1 170 ? 22.461 -2.261 14.650 1.00 35.28 170 PRO A C 1
ATOM 1355 O O . PRO A 1 170 ? 23.377 -3.060 14.819 1.00 35.28 170 PRO A O 1
ATOM 1358 N N . TRP A 1 171 ? 22.440 -1.465 13.579 1.00 31.89 171 TRP A N 1
ATOM 1359 C CA . TRP A 1 171 ? 23.565 -1.376 12.638 1.00 31.89 171 TRP A CA 1
ATOM 1360 C C . TRP A 1 171 ? 24.849 -0.872 13.324 1.00 31.89 171 TRP A C 1
ATOM 1362 O O . TRP A 1 171 ? 25.959 -1.106 12.849 1.00 31.89 171 TRP A O 1
ATOM 1372 N N . ARG A 1 172 ? 24.715 -0.253 14.508 1.00 34.44 172 ARG A N 1
ATOM 1373 C CA . ARG A 1 172 ? 25.804 0.012 15.461 1.00 34.44 172 ARG A CA 1
ATOM 1374 C C . ARG A 1 172 ? 25.428 -0.421 16.879 1.00 34.44 172 ARG A C 1
ATOM 1376 O O . ARG A 1 172 ? 25.408 0.402 17.788 1.00 34.44 172 ARG A O 1
ATOM 1383 N N . THR A 1 173 ? 25.198 -1.707 17.135 1.00 32.78 173 THR A N 1
ATOM 1384 C CA . THR A 1 173 ? 25.622 -2.211 18.453 1.00 32.78 173 THR A CA 1
ATOM 1385 C C . THR A 1 173 ? 27.133 -2.400 18.409 1.00 32.78 173 THR A C 1
ATOM 1387 O O . THR A 1 173 ? 27.609 -3.232 17.632 1.00 32.78 173 THR A O 1
ATOM 1390 N N . PRO A 1 174 ? 27.921 -1.698 19.248 1.00 34.47 174 PRO A N 1
ATOM 1391 C CA . PRO A 1 174 ? 29.215 -2.237 19.641 1.00 34.47 174 PRO A CA 1
ATOM 1392 C C . PRO A 1 174 ? 28.969 -3.676 20.093 1.00 34.47 174 PRO A C 1
ATOM 1394 O O . PRO A 1 174 ? 27.966 -3.931 20.762 1.00 34.47 174 PRO A O 1
ATOM 1397 N N . LYS A 1 175 ? 29.861 -4.610 19.755 1.00 37.81 175 LYS A N 1
ATOM 1398 C CA . LYS A 1 175 ? 29.743 -6.054 20.045 1.00 37.81 175 LYS A CA 1
ATOM 1399 C C . LYS A 1 175 ? 29.540 -6.417 21.540 1.00 37.81 175 LYS A C 1
ATOM 1401 O O . LYS A 1 175 ? 29.534 -7.594 21.879 1.00 37.81 175 LYS A O 1
ATOM 1406 N N . HIS A 1 176 ? 29.341 -5.443 22.433 1.00 38.69 176 HIS A N 1
ATOM 1407 C CA . HIS A 1 176 ? 29.198 -5.585 23.878 1.00 38.69 176 HIS A CA 1
ATOM 1408 C C . HIS A 1 176 ? 28.225 -4.566 24.519 1.00 38.69 176 HIS A C 1
ATOM 1410 O O . HIS A 1 176 ? 28.648 -3.781 25.363 1.00 38.69 176 HIS A O 1
ATOM 1416 N N . SER A 1 177 ? 26.922 -4.577 24.209 1.00 40.38 177 SER A N 1
ATOM 1417 C CA . SER A 1 177 ? 25.929 -3.999 25.141 1.00 40.38 177 SER A CA 1
ATOM 1418 C C . SER A 1 177 ? 25.025 -5.088 25.722 1.00 40.38 177 SER A C 1
ATOM 1420 O O . SER A 1 177 ? 23.972 -5.434 25.194 1.00 40.38 177 SER A O 1
ATOM 1422 N N . LYS A 1 178 ? 25.472 -5.639 26.856 1.00 46.41 178 LYS A N 1
ATOM 1423 C CA . LYS A 1 178 ? 24.734 -6.566 27.731 1.00 46.41 178 LYS A CA 1
ATOM 1424 C C . LYS A 1 178 ? 23.602 -5.869 28.508 1.00 46.41 178 LYS A C 1
ATOM 1426 O O . LYS A 1 178 ? 23.409 -6.153 29.683 1.00 46.41 178 LYS A O 1
ATOM 1431 N N . ASN A 1 179 ? 22.888 -4.927 27.901 1.00 53.66 179 ASN A N 1
ATOM 1432 C CA . ASN A 1 179 ? 21.751 -4.313 28.579 1.00 53.66 179 ASN A CA 1
ATOM 1433 C C . ASN A 1 179 ? 20.488 -5.048 28.129 1.00 53.66 179 ASN A C 1
ATOM 1435 O O . ASN A 1 179 ? 20.008 -4.849 27.004 1.00 53.66 179 ASN A O 1
ATOM 1439 N N . GLU A 1 180 ? 20.040 -5.956 28.999 1.00 61.94 180 GLU A N 1
ATOM 1440 C CA . GLU A 1 180 ? 18.690 -6.522 29.010 1.00 61.94 180 GLU A CA 1
ATOM 1441 C C . GLU A 1 180 ? 17.669 -5.386 29.177 1.00 61.94 180 GLU A C 1
ATOM 1443 O O . GLU A 1 180 ? 17.985 -4.338 29.747 1.00 61.94 180 GLU A O 1
ATOM 1448 N N . ALA A 1 181 ? 16.471 -5.559 28.613 1.00 72.25 181 ALA A N 1
ATOM 1449 C CA . ALA A 1 181 ? 15.412 -4.564 28.736 1.00 72.25 181 ALA A CA 1
ATOM 1450 C C . ALA A 1 181 ? 14.994 -4.409 30.205 1.00 72.25 181 ALA A C 1
ATOM 1452 O O . ALA A 1 181 ? 14.989 -5.379 30.961 1.00 72.25 181 ALA A O 1
ATOM 1453 N N . SER A 1 182 ? 14.608 -3.199 30.612 1.00 81.31 182 SER A N 1
ATOM 1454 C CA . SER A 1 182 ? 14.160 -2.940 31.987 1.00 81.31 182 SER A CA 1
ATOM 1455 C C . SER A 1 182 ? 12.812 -3.587 32.330 1.00 81.31 182 SER A C 1
ATOM 1457 O O . SER A 1 182 ? 12.434 -3.631 33.500 1.00 81.31 182 SER A O 1
ATOM 1459 N N . TYR A 1 183 ? 12.084 -4.072 31.325 1.00 84.88 183 TYR A N 1
ATOM 1460 C CA . TYR A 1 183 ? 10.817 -4.777 31.466 1.00 84.88 183 TYR A CA 1
ATOM 1461 C C . TYR A 1 183 ? 10.599 -5.729 30.284 1.00 84.88 183 TYR A C 1
ATOM 1463 O O . TYR A 1 183 ? 11.319 -5.677 29.288 1.00 84.88 183 TYR A O 1
ATOM 1471 N N . GLU A 1 184 ? 9.578 -6.578 30.388 1.00 85.94 184 GLU A N 1
ATOM 1472 C CA . GLU A 1 184 ? 9.144 -7.465 29.310 1.00 85.94 184 GLU A CA 1
ATOM 1473 C C . GLU A 1 184 ? 7.631 -7.332 29.101 1.00 85.94 184 GLU A C 1
ATOM 1475 O O . GLU A 1 184 ? 6.868 -7.172 30.056 1.00 85.94 184 GLU A O 1
ATOM 1480 N N . SER A 1 185 ? 7.187 -7.381 27.848 1.00 81.56 185 SER A N 1
ATOM 1481 C CA . SER A 1 185 ? 5.775 -7.368 27.472 1.00 81.56 185 SER A CA 1
ATOM 1482 C C . SER A 1 185 ? 5.549 -8.199 26.215 1.00 81.56 185 SER A C 1
ATOM 1484 O O . SER A 1 185 ? 6.354 -8.187 25.285 1.00 81.56 185 SER A O 1
ATOM 1486 N N . LYS A 1 186 ? 4.407 -8.885 26.171 1.00 83.81 186 LYS A N 1
ATOM 1487 C CA . LYS A 1 186 ? 3.933 -9.614 24.987 1.00 83.81 186 LYS A CA 1
ATOM 1488 C C . LYS A 1 186 ? 3.023 -8.757 24.105 1.00 83.81 186 LYS A C 1
ATOM 1490 O O . LYS A 1 186 ? 2.845 -9.082 22.940 1.00 83.81 186 LYS A O 1
ATOM 1495 N N . SER A 1 187 ? 2.475 -7.667 24.647 1.00 79.31 187 SER A N 1
ATOM 1496 C CA . SER A 1 187 ? 1.564 -6.775 23.926 1.00 79.31 187 SER A CA 1
ATOM 1497 C C . SER A 1 187 ? 2.282 -5.515 23.467 1.00 79.31 187 SER A C 1
ATOM 1499 O O . SER A 1 187 ? 2.878 -4.789 24.277 1.00 79.31 187 SER A O 1
ATOM 1501 N N . LEU A 1 188 ? 2.178 -5.238 22.171 1.00 75.31 188 LEU A N 1
ATOM 1502 C CA . LEU A 1 188 ? 2.721 -4.032 21.562 1.00 75.31 188 LEU A CA 1
ATOM 1503 C C . LEU A 1 188 ? 1.963 -2.774 22.018 1.00 75.31 188 LEU A C 1
ATOM 1505 O O . LEU A 1 188 ? 2.577 -1.724 22.210 1.00 75.31 188 LEU A O 1
ATOM 1509 N N . PHE A 1 189 ? 0.660 -2.890 22.297 1.00 75.44 189 PHE A N 1
ATOM 1510 C CA . PHE A 1 189 ? -0.134 -1.806 22.887 1.00 75.44 189 PHE A CA 1
ATOM 1511 C C . PHE A 1 189 ? 0.407 -1.388 24.254 1.00 75.44 189 PHE A C 1
ATOM 1513 O O . PHE A 1 189 ? 0.602 -0.200 24.502 1.00 75.44 189 PHE A O 1
ATOM 1520 N N . ALA A 1 190 ? 0.716 -2.358 25.121 1.00 78.94 190 ALA A N 1
ATOM 1521 C CA . ALA A 1 190 ? 1.289 -2.074 26.435 1.00 78.94 190 ALA A CA 1
ATOM 1522 C C . ALA A 1 190 ? 2.667 -1.399 26.324 1.00 78.94 190 ALA A C 1
ATOM 1524 O O . ALA A 1 190 ? 2.970 -0.483 27.087 1.00 78.94 190 ALA A O 1
ATOM 1525 N N . ILE A 1 191 ? 3.484 -1.812 25.348 1.00 76.44 191 ILE A N 1
ATOM 1526 C CA . ILE A 1 191 ? 4.787 -1.192 25.078 1.00 76.44 191 ILE A CA 1
ATOM 1527 C C . ILE A 1 191 ? 4.610 0.251 24.614 1.00 76.44 191 ILE A C 1
ATOM 1529 O O . ILE A 1 191 ? 5.247 1.134 25.181 1.00 76.44 191 ILE A O 1
ATOM 1533 N N . LEU A 1 192 ? 3.730 0.521 23.646 1.00 75.62 192 LEU A N 1
ATOM 1534 C CA . LEU A 1 192 ? 3.484 1.892 23.194 1.00 75.62 192 LEU A CA 1
ATOM 1535 C C . LEU A 1 192 ? 2.879 2.770 24.287 1.00 75.62 192 LEU A C 1
ATOM 1537 O O . LEU A 1 192 ? 3.207 3.951 24.362 1.00 75.62 192 LEU A O 1
ATOM 1541 N N . ASP A 1 193 ? 2.053 2.219 25.173 1.00 76.25 193 ASP A N 1
ATOM 1542 C CA . ASP A 1 193 ? 1.556 2.959 26.331 1.00 76.25 193 ASP A CA 1
ATOM 1543 C C . ASP A 1 193 ? 2.664 3.310 27.331 1.00 76.25 193 ASP A C 1
ATOM 1545 O O . ASP A 1 193 ? 2.596 4.365 27.965 1.00 76.25 193 ASP A O 1
ATOM 1549 N N . LEU A 1 194 ? 3.682 2.456 27.470 1.00 79.62 194 LEU A N 1
ATOM 1550 C CA . LEU A 1 194 ? 4.872 2.734 28.276 1.00 79.62 194 LEU A CA 1
ATOM 1551 C C . LEU A 1 194 ? 5.793 3.748 27.597 1.00 79.62 194 LEU A C 1
ATOM 1553 O O . LEU A 1 194 ? 6.209 4.690 28.260 1.00 79.62 194 LEU A O 1
ATOM 1557 N N . VAL A 1 195 ? 6.023 3.638 26.285 1.00 77.44 195 VAL A N 1
ATOM 1558 C CA . VAL A 1 195 ? 6.717 4.664 25.477 1.00 77.44 195 VAL A CA 1
ATOM 1559 C C . VAL A 1 195 ? 6.001 6.012 25.621 1.00 77.44 195 VAL A C 1
ATOM 1561 O O . VAL A 1 195 ? 6.621 7.057 25.801 1.00 77.44 195 VAL A O 1
ATOM 1564 N N . ARG A 1 196 ? 4.662 5.993 25.629 1.00 73.19 196 ARG A N 1
ATOM 1565 C CA . ARG A 1 196 ? 3.805 7.156 25.890 1.00 73.19 196 ARG A CA 1
ATOM 1566 C C . ARG A 1 196 ? 3.798 7.589 27.365 1.00 73.19 196 ARG A C 1
ATOM 1568 O O . ARG A 1 196 ? 3.145 8.555 27.725 1.00 73.19 196 ARG A O 1
ATOM 1575 N N . LYS A 1 197 ? 4.437 6.908 28.293 1.00 80.12 197 LYS A N 1
ATOM 1576 C CA . LYS A 1 197 ? 4.547 7.396 29.682 1.00 80.12 197 LYS A CA 1
ATOM 1577 C C . LYS A 1 197 ? 5.989 7.676 30.063 1.00 80.12 197 LYS A C 1
ATOM 1579 O O . LYS A 1 197 ? 6.228 8.170 31.164 1.00 80.12 197 LYS A O 1
ATOM 1584 N N . ASP A 1 198 ? 6.919 7.389 29.159 1.00 80.25 198 ASP A N 1
ATOM 1585 C CA . ASP A 1 198 ? 8.330 7.614 29.369 1.00 80.25 198 ASP A CA 1
ATOM 1586 C C . ASP A 1 198 ? 8.650 9.108 29.267 1.00 80.25 198 ASP A C 1
ATOM 1588 O O . ASP A 1 198 ? 8.474 9.744 28.224 1.00 80.25 198 ASP A O 1
ATOM 1592 N N . LYS A 1 199 ? 9.117 9.654 30.391 1.00 82.88 199 LYS A N 1
ATOM 1593 C CA . LYS A 1 199 ? 9.474 11.066 30.536 1.00 82.88 199 LYS A CA 1
ATOM 1594 C C . LYS A 1 199 ? 10.737 11.424 29.762 1.00 82.88 199 LYS A C 1
ATOM 1596 O O . LYS A 1 199 ? 10.915 12.587 29.410 1.00 82.88 199 LYS A O 1
ATOM 1601 N N . ASP A 1 200 ? 11.595 10.448 29.464 1.00 76.38 200 ASP A N 1
ATOM 1602 C CA . ASP A 1 200 ? 12.821 10.675 28.693 1.00 76.38 200 ASP A CA 1
ATOM 1603 C C . ASP A 1 200 ? 12.522 11.015 27.224 1.00 76.38 200 ASP A C 1
ATOM 1605 O O . ASP A 1 200 ? 13.385 11.543 26.508 1.00 76.38 200 ASP A O 1
ATOM 1609 N N . LEU A 1 201 ? 11.287 10.739 26.790 1.00 73.75 201 LEU A N 1
ATOM 1610 C CA . LEU A 1 201 ? 10.761 11.029 25.461 1.00 73.75 201 LEU A CA 1
ATOM 1611 C C . LEU A 1 201 ? 9.860 12.275 25.415 1.00 73.75 201 LEU A C 1
ATOM 1613 O O . LEU A 1 201 ? 9.315 12.590 24.355 1.00 73.75 201 LEU A O 1
ATOM 1617 N N . ASP A 1 202 ? 9.697 12.995 26.528 1.00 74.31 202 ASP A N 1
ATOM 1618 C CA . ASP A 1 202 ? 8.854 14.190 26.587 1.00 74.31 202 ASP A CA 1
ATOM 1619 C C . ASP A 1 202 ? 9.565 15.428 25.999 1.00 74.31 202 ASP A C 1
ATOM 1621 O O . ASP A 1 202 ? 10.758 15.656 26.204 1.00 74.31 202 ASP A O 1
ATOM 1625 N N . GLY A 1 203 ? 8.809 16.273 25.283 1.00 69.94 203 GLY A N 1
ATOM 1626 C CA . GLY A 1 203 ? 9.262 17.607 24.859 1.00 69.94 203 GLY A CA 1
ATOM 1627 C C . GLY A 1 203 ? 10.319 17.636 23.749 1.00 69.94 203 GLY A C 1
ATOM 1628 O O . GLY A 1 203 ? 10.950 18.670 23.547 1.00 69.94 203 GLY A O 1
ATOM 1629 N N . LEU A 1 204 ? 10.515 16.531 23.024 1.00 68.69 204 LEU A N 1
ATOM 1630 C CA . LEU A 1 204 ? 11.606 16.397 22.054 1.00 68.69 204 LEU A CA 1
ATOM 1631 C C . LEU A 1 204 ? 11.423 17.208 20.764 1.00 68.69 204 LEU A C 1
ATOM 1633 O O . LEU A 1 204 ? 12.420 17.605 20.166 1.00 68.69 204 LEU A O 1
ATOM 1637 N N . PHE A 1 205 ? 10.185 17.458 20.325 1.00 69.56 205 PHE A N 1
ATOM 1638 C CA . PHE A 1 205 ? 9.931 18.052 19.005 1.00 69.56 205 PHE A CA 1
ATOM 1639 C C . PHE A 1 205 ? 8.979 19.254 19.046 1.00 69.56 205 PHE A C 1
ATOM 1641 O O . PHE A 1 205 ? 7.905 19.178 19.634 1.00 69.56 205 PHE A O 1
ATOM 1648 N N . PRO A 1 206 ? 9.281 20.368 18.374 1.00 63.12 206 PRO A N 1
ATOM 1649 C CA . PRO A 1 206 ? 8.381 21.520 18.367 1.00 63.12 206 PRO A CA 1
ATOM 1650 C C . PRO A 1 206 ? 7.085 21.254 17.586 1.00 63.12 206 PRO A C 1
ATOM 1652 O O . PRO A 1 206 ? 6.050 21.836 17.900 1.00 63.12 206 PRO A O 1
ATOM 1655 N N . THR A 1 207 ? 7.127 20.370 16.583 1.00 60.41 207 THR A N 1
ATOM 1656 C CA . THR A 1 207 ? 5.973 20.011 15.745 1.00 60.41 207 THR A CA 1
ATOM 1657 C C . THR A 1 207 ? 6.006 18.527 15.366 1.00 60.41 207 THR A C 1
ATOM 1659 O O . THR A 1 207 ? 7.095 17.957 15.296 1.00 60.41 207 THR A O 1
ATOM 1662 N N . PRO A 1 208 ? 4.854 17.879 15.123 1.00 60.66 208 PRO A N 1
ATOM 1663 C CA . PRO A 1 208 ? 4.796 16.503 14.623 1.00 60.66 208 PRO A CA 1
ATOM 1664 C C . PRO A 1 208 ? 5.280 16.387 13.173 1.00 60.66 208 PRO A C 1
ATOM 1666 O O . PRO A 1 208 ? 5.024 17.283 12.374 1.00 60.66 208 PRO A O 1
ATOM 1669 N N . GLY A 1 209 ? 5.917 15.266 12.824 1.00 56.81 209 GLY A N 1
ATOM 1670 C CA . GLY A 1 209 ? 6.401 14.999 11.465 1.00 56.81 209 GLY A CA 1
ATOM 1671 C C . GLY A 1 209 ? 7.466 13.902 11.404 1.00 56.81 209 GLY A C 1
ATOM 1672 O O . GLY A 1 209 ? 8.042 13.534 12.435 1.00 56.81 209 GLY A O 1
ATOM 1673 N N . SER A 1 210 ? 7.723 13.392 10.195 1.00 53.34 210 SER A N 1
ATOM 1674 C CA . SER A 1 210 ? 8.762 12.391 9.900 1.00 53.34 210 SER A CA 1
ATOM 1675 C C . SER A 1 210 ? 10.175 12.897 10.185 1.00 53.34 210 SER A C 1
ATOM 1677 O O . SER A 1 210 ? 11.023 12.119 10.605 1.00 53.34 210 SER A O 1
ATOM 1679 N N . ASP A 1 211 ? 10.405 14.202 10.052 1.00 62.25 211 ASP A N 1
ATOM 1680 C CA . ASP A 1 211 ? 11.716 14.852 10.221 1.00 62.25 211 ASP A CA 1
ATOM 1681 C C . ASP A 1 211 ? 12.271 14.707 11.652 1.00 62.25 211 ASP A C 1
ATOM 1683 O O . ASP A 1 211 ? 13.461 14.861 11.918 1.00 62.25 211 ASP A O 1
ATOM 1687 N N . ASN A 1 212 ? 11.399 14.357 12.598 1.00 65.19 212 ASN A N 1
ATOM 1688 C CA . ASN A 1 212 ? 11.760 14.107 13.987 1.00 65.19 212 ASN A CA 1
ATOM 1689 C C . ASN A 1 212 ? 12.459 12.759 14.204 1.00 65.19 212 ASN A C 1
ATOM 1691 O O . ASN A 1 212 ? 13.065 12.558 15.259 1.00 65.19 212 ASN A O 1
ATOM 1695 N N . LEU A 1 213 ? 12.364 11.831 13.245 1.00 62.06 213 LEU A N 1
ATOM 1696 C CA . LEU A 1 213 ? 12.928 10.487 13.360 1.00 62.06 213 LEU A CA 1
ATOM 1697 C C . LEU A 1 213 ? 14.445 10.545 13.559 1.00 62.06 213 LEU A C 1
ATOM 1699 O O . LEU A 1 213 ? 14.940 10.004 14.546 1.00 62.06 213 LEU A O 1
ATOM 1703 N N . ASP A 1 214 ? 15.169 11.292 12.727 1.00 62.53 214 ASP A N 1
ATOM 1704 C CA . ASP A 1 214 ? 16.629 11.409 12.842 1.00 62.53 214 ASP A CA 1
ATOM 1705 C C . ASP A 1 214 ? 17.059 11.942 14.210 1.00 62.53 214 ASP A C 1
ATOM 1707 O O . ASP A 1 214 ? 17.944 11.388 14.868 1.00 62.53 214 ASP A O 1
ATOM 1711 N N . THR A 1 215 ? 16.375 12.978 14.696 1.00 67.62 215 THR A N 1
ATOM 1712 C CA . THR A 1 215 ? 16.655 13.553 16.017 1.00 67.62 215 THR A CA 1
ATOM 1713 C C . THR A 1 215 ? 16.372 12.544 17.130 1.00 67.62 215 THR A C 1
ATOM 1715 O O . THR A 1 215 ? 17.161 12.432 18.072 1.00 67.62 215 THR A O 1
ATOM 1718 N N . LEU A 1 216 ? 15.285 11.774 17.029 1.00 66.56 216 LEU A N 1
ATOM 1719 C CA . LEU A 1 216 ? 14.931 10.732 17.993 1.00 66.56 216 LEU A CA 1
ATOM 1720 C C . LEU A 1 216 ? 16.008 9.636 18.061 1.00 66.56 216 LEU A C 1
ATOM 1722 O O . LEU A 1 216 ? 16.427 9.246 19.153 1.00 66.56 216 LEU A O 1
ATOM 1726 N N . PHE A 1 217 ? 16.507 9.182 16.910 1.00 63.88 217 PHE A N 1
ATOM 1727 C CA . PHE A 1 217 ? 17.538 8.145 16.843 1.00 63.88 217 PHE A CA 1
ATOM 1728 C C . PHE A 1 217 ? 18.913 8.654 17.279 1.00 63.88 217 PHE A C 1
ATOM 1730 O O . PHE A 1 217 ? 19.655 7.948 17.960 1.00 63.88 217 PHE A O 1
ATOM 1737 N N . VAL A 1 218 ? 19.264 9.901 16.982 1.00 68.25 218 VAL A N 1
ATOM 1738 C CA . VAL A 1 218 ? 20.537 10.455 17.459 1.00 68.25 218 VAL A CA 1
ATOM 1739 C C . VAL A 1 218 ? 20.505 10.684 18.973 1.00 68.25 218 VAL A C 1
ATOM 1741 O O . VAL A 1 218 ? 21.464 10.354 19.670 1.00 68.25 218 VAL A O 1
ATOM 1744 N N . SER A 1 219 ? 19.407 11.226 19.505 1.00 72.00 219 SER A N 1
ATOM 1745 C CA . SER A 1 219 ? 19.365 11.720 20.889 1.00 72.00 219 SER A CA 1
ATOM 1746 C C . SER A 1 219 ? 18.813 10.729 21.920 1.00 72.00 219 SER A C 1
ATOM 1748 O O . SER A 1 219 ? 19.119 10.866 23.110 1.00 72.00 219 SER A O 1
ATOM 1750 N N . ARG A 1 220 ? 17.983 9.758 21.507 1.00 72.31 220 ARG A N 1
ATOM 1751 C CA . ARG A 1 220 ? 17.196 8.891 22.410 1.00 72.31 220 ARG A CA 1
ATOM 1752 C C . ARG A 1 220 ? 17.123 7.420 21.985 1.00 72.31 220 ARG A C 1
ATOM 1754 O O . ARG A 1 220 ? 16.356 6.658 22.571 1.00 72.31 220 ARG A O 1
ATOM 1761 N N . ASN A 1 221 ? 17.966 6.970 21.054 1.00 68.12 221 ASN A N 1
ATOM 1762 C CA . ASN A 1 221 ? 17.978 5.573 20.593 1.00 68.12 221 ASN A CA 1
ATOM 1763 C C . ASN A 1 221 ? 18.132 4.540 21.721 1.00 68.12 221 ASN A C 1
ATOM 1765 O O . ASN A 1 221 ? 17.517 3.485 21.671 1.00 68.12 221 ASN A O 1
ATOM 1769 N N . VAL A 1 222 ? 18.885 4.843 22.784 1.00 70.31 222 VAL A N 1
ATOM 1770 C CA . VAL A 1 222 ? 19.022 3.922 23.930 1.00 70.31 222 VAL A CA 1
ATOM 1771 C C . VAL A 1 222 ? 17.674 3.657 24.616 1.00 70.31 222 VAL A C 1
ATOM 1773 O O . VAL A 1 222 ? 17.387 2.513 24.964 1.00 70.31 222 VAL A O 1
ATOM 1776 N N . VAL A 1 223 ? 16.839 4.690 24.768 1.00 73.25 223 VAL A N 1
ATOM 1777 C CA . VAL A 1 223 ? 15.505 4.590 25.384 1.00 73.25 223 VAL A CA 1
ATOM 1778 C C . VAL A 1 223 ? 14.558 3.816 24.466 1.00 73.25 223 VAL A C 1
ATOM 1780 O O . VAL A 1 223 ? 13.895 2.878 24.904 1.00 73.25 223 VAL A O 1
ATOM 1783 N N . LEU A 1 224 ? 14.566 4.121 23.164 1.00 68.25 224 LEU A N 1
ATOM 1784 C CA . LEU A 1 224 ? 13.777 3.377 22.175 1.00 68.25 224 LEU A CA 1
ATOM 1785 C C . LEU A 1 224 ? 14.149 1.891 22.123 1.00 68.25 224 LEU A C 1
ATOM 1787 O O . LEU A 1 224 ? 13.271 1.029 22.141 1.00 68.25 224 LEU A O 1
ATOM 1791 N N . LEU A 1 225 ? 15.447 1.583 22.110 1.00 66.88 225 LEU A N 1
ATOM 1792 C CA . LEU A 1 225 ? 15.944 0.210 22.108 1.00 66.88 225 LEU A CA 1
ATOM 1793 C C . LEU A 1 225 ? 15.544 -0.548 23.373 1.00 66.88 225 LEU A C 1
ATOM 1795 O O . LEU A 1 225 ? 15.326 -1.754 23.297 1.00 66.88 225 LEU A O 1
ATOM 1799 N N . ASN A 1 226 ? 15.438 0.125 24.521 1.00 74.00 226 ASN A N 1
ATOM 1800 C CA . ASN A 1 226 ? 14.950 -0.498 25.747 1.00 74.00 226 ASN A CA 1
ATOM 1801 C C . ASN A 1 226 ? 13.492 -0.964 25.594 1.00 74.00 226 ASN A C 1
ATOM 1803 O O . ASN A 1 226 ? 13.194 -2.125 25.867 1.00 74.00 226 ASN A O 1
ATOM 1807 N N . HIS A 1 227 ? 12.609 -0.101 25.083 1.00 73.75 227 HIS A N 1
ATOM 1808 C CA . HIS A 1 227 ? 11.208 -0.460 24.839 1.00 73.75 227 HIS A CA 1
ATOM 1809 C C . HIS A 1 227 ? 11.042 -1.525 23.751 1.00 73.75 227 HIS A C 1
ATOM 1811 O O . HIS A 1 227 ? 10.204 -2.414 23.883 1.00 73.75 227 HIS A O 1
ATOM 1817 N N . TRP A 1 228 ? 11.857 -1.471 22.697 1.00 68.12 228 TRP A N 1
ATOM 1818 C CA . TRP A 1 228 ? 11.850 -2.477 21.635 1.00 68.12 228 TRP A CA 1
ATOM 1819 C C . TRP A 1 228 ? 12.282 -3.853 22.148 1.00 68.12 228 TRP A C 1
ATOM 1821 O O . TRP A 1 228 ? 11.591 -4.847 21.941 1.00 68.12 228 TRP A O 1
ATOM 1831 N N . LYS A 1 229 ? 13.403 -3.913 22.877 1.00 70.94 229 LYS A N 1
ATOM 1832 C CA . LYS A 1 229 ? 13.918 -5.159 23.464 1.00 70.94 229 LYS A CA 1
ATOM 1833 C C . LYS A 1 229 ? 12.980 -5.761 24.511 1.00 70.94 229 LYS A C 1
ATOM 1835 O O . LYS A 1 229 ? 13.102 -6.948 24.809 1.00 70.94 229 LYS A O 1
ATOM 1840 N N . ALA A 1 230 ? 12.070 -4.963 25.068 1.00 77.88 230 ALA A N 1
ATOM 1841 C CA . ALA A 1 230 ? 11.046 -5.447 25.980 1.00 77.88 230 ALA A CA 1
ATOM 1842 C C . ALA A 1 230 ? 9.978 -6.300 25.278 1.00 77.88 230 ALA A C 1
ATOM 1844 O O . ALA A 1 230 ? 9.268 -7.045 25.954 1.00 77.88 230 ALA A O 1
ATOM 1845 N N . TRP A 1 231 ? 9.849 -6.221 23.947 1.00 77.44 231 TRP A N 1
ATOM 1846 C CA . TRP A 1 231 ? 8.868 -7.013 23.213 1.00 77.44 231 TRP A CA 1
ATOM 1847 C C . TRP A 1 231 ? 9.291 -8.476 23.110 1.00 77.44 231 TRP A C 1
ATOM 1849 O O . TRP A 1 231 ? 10.286 -8.822 22.471 1.00 77.44 231 TRP A O 1
ATOM 1859 N N . LYS A 1 232 ? 8.514 -9.355 23.744 1.00 77.56 232 LYS A N 1
ATOM 1860 C CA . LYS A 1 232 ? 8.695 -10.805 23.662 1.00 77.56 232 LYS A CA 1
ATOM 1861 C C . LYS A 1 232 ? 7.716 -11.391 22.672 1.00 77.56 232 LYS A C 1
ATOM 1863 O O . LYS A 1 232 ? 6.511 -11.389 22.918 1.00 77.56 232 LYS A O 1
ATOM 1868 N N . ILE A 1 233 ? 8.252 -11.913 21.575 1.00 72.06 233 ILE A N 1
ATOM 1869 C CA . ILE A 1 233 ? 7.473 -12.617 20.563 1.00 72.06 233 ILE A CA 1
ATOM 1870 C C . ILE A 1 233 ? 7.348 -14.084 20.991 1.00 72.06 233 ILE A C 1
ATOM 1872 O O . ILE A 1 233 ? 8.318 -14.836 20.929 1.00 72.06 233 ILE A O 1
ATOM 1876 N N . GLU A 1 234 ? 6.164 -14.473 21.455 1.00 78.50 234 GLU A N 1
ATOM 1877 C CA . GLU A 1 234 ? 5.815 -15.854 21.817 1.00 78.50 234 GLU A CA 1
ATOM 1878 C C . GLU A 1 234 ? 4.820 -16.469 20.830 1.00 78.50 234 GLU A C 1
ATOM 1880 O O . GLU A 1 234 ? 4.943 -17.645 20.492 1.00 78.50 234 GLU A O 1
ATOM 1885 N N . ASN A 1 235 ? 3.865 -15.671 20.342 1.00 73.81 235 ASN A N 1
ATOM 1886 C CA . ASN A 1 235 ? 2.925 -16.052 19.296 1.00 73.81 235 ASN A CA 1
ATOM 1887 C C . ASN A 1 235 ? 3.062 -15.078 18.114 1.00 73.81 235 ASN A C 1
ATOM 1889 O O . ASN A 1 235 ? 2.346 -14.074 18.052 1.00 73.81 235 ASN A O 1
ATOM 1893 N N . PRO A 1 236 ? 3.980 -15.357 17.170 1.00 67.69 236 PRO A N 1
ATOM 1894 C CA . PRO A 1 236 ? 4.280 -14.449 16.070 1.00 67.69 236 PRO A CA 1
ATOM 1895 C C . PRO A 1 236 ? 3.063 -14.073 15.222 1.00 67.69 236 PRO A C 1
ATOM 1897 O O . PRO A 1 236 ? 2.997 -12.948 14.747 1.00 67.69 236 PRO A O 1
ATOM 1900 N N . ILE A 1 237 ? 2.098 -14.980 15.046 1.00 70.88 237 ILE A N 1
ATOM 1901 C CA . ILE A 1 237 ? 0.910 -14.740 14.215 1.00 70.88 237 ILE A CA 1
ATOM 1902 C C . ILE A 1 237 ? -0.025 -13.742 14.902 1.00 70.88 237 ILE A C 1
ATOM 1904 O O . ILE A 1 237 ? -0.390 -12.726 14.314 1.00 70.88 237 ILE A O 1
ATOM 1908 N N . GLU A 1 238 ? -0.380 -14.001 16.163 1.00 77.38 238 GLU A N 1
ATOM 1909 C CA . GLU A 1 238 ? -1.252 -13.105 16.933 1.00 77.38 238 GLU A CA 1
ATOM 1910 C C . GLU A 1 238 ? -0.607 -11.736 17.145 1.00 77.38 238 GLU A C 1
ATOM 1912 O O . GLU A 1 238 ? -1.263 -10.710 16.989 1.00 77.38 238 GLU A O 1
ATOM 1917 N N . GLN A 1 239 ? 0.691 -11.704 17.445 1.00 70.38 239 GLN A N 1
ATOM 1918 C CA . GLN A 1 239 ? 1.419 -10.458 17.685 1.00 70.38 239 GLN A CA 1
ATOM 1919 C C . GLN A 1 239 ? 1.677 -9.675 16.390 1.00 70.38 239 GLN A C 1
ATOM 1921 O O . GLN A 1 239 ? 1.737 -8.445 16.409 1.00 70.38 239 GLN A O 1
ATOM 1926 N N . PHE A 1 240 ? 1.775 -10.358 15.247 1.00 72.94 240 PHE A N 1
ATOM 1927 C CA . PHE A 1 240 ? 1.821 -9.696 13.948 1.00 72.94 240 PHE A CA 1
ATOM 1928 C C . PHE A 1 240 ? 0.469 -9.065 13.596 1.00 72.94 240 PHE A C 1
ATOM 1930 O O . PHE A 1 240 ? 0.431 -7.883 13.244 1.00 72.94 240 PHE A O 1
ATOM 1937 N N . ARG A 1 241 ? -0.642 -9.784 13.802 1.00 79.31 241 ARG A N 1
ATOM 1938 C CA . ARG A 1 241 ? -1.993 -9.213 13.695 1.00 79.31 241 ARG A CA 1
ATOM 1939 C C . ARG A 1 241 ? -2.168 -8.002 14.621 1.00 79.31 241 ARG A C 1
ATOM 1941 O O . ARG A 1 241 ? -2.630 -6.958 14.166 1.00 79.31 241 ARG A O 1
ATOM 1948 N N . GLU A 1 242 ? -1.743 -8.109 15.884 1.00 78.25 242 GLU A N 1
ATOM 1949 C CA . GLU A 1 242 ? -1.790 -7.019 16.876 1.00 78.25 242 GLU A CA 1
ATOM 1950 C C . GLU A 1 242 ? -1.079 -5.757 16.355 1.00 78.25 242 GLU A C 1
ATOM 1952 O O . GLU A 1 242 ? -1.592 -4.647 16.499 1.00 78.25 242 GLU A O 1
ATOM 1957 N N . SER A 1 243 ? 0.068 -5.912 15.682 1.00 75.38 243 SER A N 1
ATOM 1958 C CA . SER A 1 243 ? 0.804 -4.782 15.100 1.00 75.38 243 SER A CA 1
ATOM 1959 C C . SER A 1 243 ? 0.038 -4.053 13.989 1.00 75.38 243 SER A C 1
ATOM 1961 O O . SER A 1 243 ? 0.118 -2.829 13.880 1.00 75.38 243 SER A O 1
ATOM 1963 N N . GLN A 1 244 ? -0.759 -4.775 13.201 1.00 78.12 244 GLN A N 1
ATOM 1964 C CA . GLN A 1 244 ? -1.553 -4.202 12.113 1.00 78.12 244 GLN A CA 1
ATOM 1965 C C . GLN A 1 244 ? -2.864 -3.589 12.625 1.00 78.12 244 GLN A C 1
ATOM 1967 O O . GLN A 1 244 ? -3.275 -2.526 12.154 1.00 78.12 244 GLN A O 1
ATOM 1972 N N . GLU A 1 245 ? -3.487 -4.190 13.645 1.00 82.31 245 GLU A N 1
ATOM 1973 C CA . GLU A 1 245 ? -4.600 -3.572 14.380 1.00 82.31 245 GLU A CA 1
ATOM 1974 C C . GLU A 1 245 ? -4.159 -2.256 15.033 1.00 82.31 245 GLU A C 1
ATOM 1976 O O . GLU A 1 245 ? -4.876 -1.253 14.986 1.00 82.31 245 GLU A O 1
ATOM 1981 N N . LEU A 1 246 ? -2.943 -2.230 15.583 1.00 79.12 246 LEU A N 1
ATOM 1982 C CA . LEU A 1 246 ? -2.338 -1.029 16.138 1.00 79.12 246 LEU A CA 1
ATOM 1983 C C . LEU A 1 246 ? -2.071 0.037 15.071 1.00 79.12 246 LEU A C 1
ATOM 1985 O O . LEU A 1 246 ? -2.376 1.206 15.305 1.00 79.12 246 LEU A O 1
ATOM 1989 N N . ALA A 1 247 ? -1.558 -0.338 13.897 1.00 79.38 247 ALA A N 1
ATOM 1990 C CA . ALA A 1 247 ? -1.373 0.595 12.785 1.00 79.38 247 ALA A CA 1
ATOM 1991 C C . ALA A 1 247 ? -2.708 1.233 12.349 1.00 79.38 247 ALA A C 1
ATOM 1993 O O . ALA A 1 247 ? -2.779 2.449 12.145 1.00 79.38 247 ALA A O 1
ATOM 1994 N N . ALA A 1 248 ? -3.788 0.445 12.286 1.00 82.69 248 ALA A N 1
ATOM 1995 C CA . ALA A 1 248 ? -5.128 0.946 11.981 1.00 82.69 248 ALA A CA 1
ATOM 1996 C C . ALA A 1 248 ? -5.655 1.882 13.084 1.00 82.69 248 ALA A C 1
ATOM 1998 O O . ALA A 1 248 ? -6.209 2.945 12.792 1.00 82.69 248 ALA A O 1
ATOM 1999 N N . ALA A 1 249 ? -5.436 1.529 14.354 1.00 82.50 249 ALA A N 1
ATOM 2000 C CA . ALA A 1 249 ? -5.821 2.351 15.497 1.00 82.50 249 ALA A CA 1
ATOM 2001 C C . ALA A 1 249 ? -5.063 3.682 15.555 1.00 82.50 249 ALA A C 1
ATOM 2003 O O . ALA A 1 249 ? -5.669 4.717 15.835 1.00 82.50 249 ALA A O 1
ATOM 2004 N N . LEU A 1 250 ? -3.764 3.672 15.249 1.00 78.94 250 LEU A N 1
ATOM 2005 C CA . LEU A 1 250 ? -2.947 4.878 15.151 1.00 78.94 250 LEU A CA 1
ATOM 2006 C C . LEU A 1 250 ? -3.466 5.792 14.042 1.00 78.94 250 LEU A C 1
ATOM 2008 O O . LEU A 1 250 ? -3.733 6.960 14.313 1.00 78.94 250 LEU A O 1
ATOM 2012 N N . LEU A 1 251 ? -3.701 5.263 12.836 1.00 82.44 251 LEU A N 1
ATOM 2013 C CA . LEU A 1 251 ? -4.286 6.029 11.734 1.00 82.44 251 LEU A CA 1
ATOM 2014 C C . LEU A 1 251 ? -5.608 6.687 12.153 1.00 82.44 251 LEU A C 1
ATOM 2016 O O . LEU A 1 251 ? -5.751 7.903 12.038 1.00 82.44 251 LEU A O 1
ATOM 2020 N N . VAL A 1 252 ? -6.560 5.907 12.670 1.00 84.06 252 VAL A N 1
ATOM 2021 C CA . VAL A 1 252 ? -7.881 6.411 13.080 1.00 84.06 252 VAL A CA 1
ATOM 2022 C C . VAL A 1 252 ? -7.784 7.428 14.218 1.00 84.06 252 VAL A C 1
ATOM 2024 O O . VAL A 1 252 ? -8.511 8.423 14.227 1.00 84.06 252 VAL A O 1
ATOM 2027 N N . GLY A 1 253 ? -6.860 7.216 15.152 1.00 77.50 253 GLY A N 1
ATOM 2028 C CA . GLY A 1 253 ? -6.636 8.118 16.270 1.00 77.50 253 GLY A CA 1
ATOM 2029 C C . GLY A 1 253 ? -6.146 9.507 15.845 1.00 77.50 253 GLY A C 1
ATOM 2030 O O . GLY A 1 253 ? -6.426 10.473 16.554 1.00 77.50 253 GLY A O 1
ATOM 2031 N N . THR A 1 254 ? -5.453 9.646 14.703 1.00 73.38 254 THR A N 1
ATOM 2032 C CA . THR A 1 254 ? -4.914 10.953 14.260 1.00 73.38 254 THR A CA 1
ATOM 2033 C C . THR A 1 254 ? -6.000 12.009 14.071 1.00 73.38 254 THR A C 1
ATOM 2035 O O . THR A 1 254 ? -5.831 13.143 14.517 1.00 73.38 254 THR A O 1
ATOM 2038 N N . ALA A 1 255 ? -7.152 11.622 13.520 1.00 68.62 255 ALA A N 1
ATOM 2039 C CA . ALA A 1 255 ? -8.278 12.527 13.297 1.00 68.62 255 ALA A CA 1
ATOM 2040 C C . ALA A 1 255 ? -8.961 12.991 14.598 1.00 68.62 255 ALA A C 1
ATOM 2042 O O . ALA A 1 255 ? -9.602 14.044 14.629 1.00 68.62 255 ALA A O 1
ATOM 2043 N N . ALA A 1 256 ? -8.816 12.231 15.691 1.00 59.31 256 ALA A N 1
ATOM 2044 C CA . ALA A 1 256 ? -9.432 12.547 16.979 1.00 59.31 256 ALA A CA 1
ATOM 2045 C C . ALA A 1 256 ? -8.700 13.661 17.749 1.00 59.31 256 ALA A C 1
ATOM 2047 O O . ALA A 1 256 ? -9.288 14.256 18.650 1.00 59.31 256 ALA A O 1
ATOM 2048 N N . VAL A 1 257 ? -7.440 13.958 17.410 1.00 60.03 257 VAL A N 1
ATOM 2049 C CA . VAL A 1 257 ? -6.604 14.929 18.146 1.00 60.03 257 VAL A CA 1
ATOM 2050 C C . VAL A 1 257 ? -7.089 16.371 17.963 1.00 60.03 257 VAL A C 1
ATOM 2052 O O . VAL A 1 257 ? -6.844 17.224 18.810 1.00 60.03 257 VAL A O 1
ATOM 2055 N N . ASP A 1 258 ? -7.800 16.658 16.878 1.00 54.47 258 ASP A N 1
ATOM 2056 C CA . ASP A 1 258 ? -8.168 18.026 16.509 1.00 54.47 258 ASP A CA 1
ATOM 2057 C C . ASP A 1 258 ? -9.620 18.191 16.051 1.00 54.47 258 ASP A C 1
ATOM 2059 O O . ASP A 1 258 ? -10.051 19.322 15.828 1.00 54.47 258 ASP A O 1
ATOM 2063 N N . SER A 1 259 ? -10.390 17.104 15.896 1.00 58.44 259 SER A N 1
ATOM 2064 C CA . SER A 1 259 ? -11.765 17.121 15.357 1.00 58.44 259 SER A CA 1
ATOM 2065 C C . SER A 1 259 ? -11.915 17.832 13.996 1.00 58.44 259 SER A C 1
ATOM 2067 O O . SER A 1 259 ? -13.017 18.145 13.547 1.00 58.44 259 SER A O 1
ATOM 2069 N N . THR A 1 260 ? -10.805 18.072 13.299 1.00 63.31 260 THR A N 1
ATOM 2070 C CA . THR A 1 260 ? -10.765 18.723 11.989 1.00 63.31 260 THR A CA 1
ATOM 2071 C C . THR A 1 260 ? -10.959 17.731 10.848 1.00 63.31 260 THR A C 1
ATOM 2073 O O . THR A 1 260 ? -11.353 18.165 9.766 1.00 63.31 260 THR A O 1
ATOM 2076 N N . GLY A 1 261 ? -10.784 16.422 11.084 1.00 63.56 261 GLY A N 1
ATOM 2077 C CA . GLY A 1 261 ? -10.854 15.379 10.045 1.00 63.56 261 GLY A CA 1
ATOM 2078 C C . GLY A 1 261 ? -9.556 15.251 9.241 1.00 63.56 261 GLY A C 1
ATOM 2079 O O . GLY A 1 261 ? -9.556 14.868 8.071 1.00 63.56 261 GLY A O 1
ATOM 2080 N N . HIS A 1 262 ? -8.439 15.656 9.844 1.00 78.75 262 HIS A N 1
ATOM 2081 C CA . HIS A 1 262 ? -7.125 15.551 9.233 1.00 78.75 262 HIS A CA 1
ATOM 2082 C C . HIS A 1 262 ? -6.452 14.245 9.657 1.00 78.75 262 HIS A C 1
ATOM 2084 O O . HIS A 1 262 ? -6.294 13.990 10.848 1.00 78.75 262 HIS A O 1
ATOM 2090 N N . TYR A 1 263 ? -6.017 13.459 8.678 1.00 81.19 263 TYR A N 1
ATOM 2091 C CA . TYR A 1 263 ? -5.272 12.221 8.905 1.00 81.19 263 TYR A CA 1
ATOM 2092 C C . TYR A 1 263 ? -3.799 12.431 8.588 1.00 81.19 263 TYR A C 1
ATOM 2094 O O . TYR A 1 263 ? -3.468 13.175 7.669 1.00 81.19 263 TYR A O 1
ATOM 2102 N N . ASP A 1 264 ? -2.907 11.783 9.326 1.00 76.00 264 ASP A N 1
ATOM 2103 C CA . ASP A 1 264 ? -1.471 11.872 9.057 1.00 76.00 264 ASP A CA 1
ATOM 2104 C C . ASP A 1 264 ? -1.043 10.802 8.040 1.00 76.00 264 ASP A C 1
ATOM 2106 O O . ASP A 1 264 ? -1.344 9.611 8.192 1.00 76.00 264 ASP A O 1
ATOM 2110 N N . TRP A 1 265 ? -0.359 11.241 6.981 1.00 74.56 265 TRP A N 1
ATOM 2111 C CA . TRP A 1 265 ? 0.032 10.375 5.869 1.00 74.56 265 TRP A CA 1
ATOM 2112 C C . TRP A 1 265 ? 1.033 9.292 6.299 1.00 74.56 265 TRP A C 1
ATOM 2114 O O . TRP A 1 265 ? 1.031 8.199 5.731 1.00 74.56 265 TRP A O 1
ATOM 2124 N N . PHE A 1 266 ? 1.853 9.551 7.324 1.00 70.62 266 PHE A N 1
ATOM 2125 C CA . PHE A 1 266 ? 2.871 8.615 7.798 1.00 70.62 266 PHE A CA 1
ATOM 2126 C C . PHE A 1 266 ? 2.247 7.354 8.405 1.00 70.62 266 PHE A C 1
ATOM 2128 O O . PHE A 1 266 ? 2.757 6.249 8.204 1.00 70.62 266 PHE A O 1
ATOM 2135 N N . PHE A 1 267 ? 1.116 7.483 9.107 1.00 73.50 267 PHE A N 1
ATOM 2136 C CA . PHE A 1 267 ? 0.398 6.326 9.655 1.00 73.50 267 PHE A CA 1
ATOM 2137 C C . PHE A 1 267 ? -0.374 5.559 8.578 1.00 73.50 267 PHE A C 1
ATOM 2139 O O . PHE A 1 267 ? -0.469 4.337 8.656 1.00 73.50 267 PHE A O 1
ATOM 2146 N N . ALA A 1 268 ? -0.856 6.244 7.538 1.00 72.19 268 ALA A N 1
ATOM 2147 C CA . ALA A 1 268 ? -1.412 5.587 6.357 1.00 72.19 268 ALA A CA 1
ATOM 2148 C C . ALA A 1 268 ? -0.344 4.784 5.601 1.00 72.19 268 ALA A C 1
ATOM 2150 O O . ALA A 1 268 ? -0.584 3.634 5.226 1.00 72.19 268 ALA A O 1
ATOM 2151 N N . LEU A 1 269 ? 0.858 5.352 5.440 1.00 70.50 269 LEU A N 1
ATOM 2152 C CA . LEU A 1 269 ? 1.996 4.629 4.885 1.00 70.50 269 LEU A CA 1
ATOM 2153 C C . LEU A 1 269 ? 2.360 3.432 5.768 1.00 70.50 269 LEU A C 1
ATOM 2155 O O . LEU A 1 269 ? 2.470 2.341 5.230 1.00 70.50 269 LEU A O 1
ATOM 2159 N N . ASN A 1 270 ? 2.473 3.601 7.093 1.00 67.06 270 ASN A N 1
ATOM 2160 C CA . ASN A 1 270 ? 2.759 2.494 8.017 1.00 67.06 270 ASN A CA 1
ATOM 2161 C C . ASN A 1 270 ? 1.709 1.387 7.947 1.00 67.06 270 ASN A C 1
ATOM 2163 O O . ASN A 1 270 ? 2.062 0.219 8.002 1.00 67.06 270 ASN A O 1
ATOM 2167 N N . LEU A 1 271 ? 0.426 1.717 7.808 1.00 71.31 271 LEU A N 1
ATOM 2168 C CA . LEU A 1 271 ? -0.614 0.708 7.638 1.00 71.31 271 LEU A CA 1
ATOM 2169 C C . LEU A 1 271 ? -0.432 -0.054 6.318 1.00 71.31 271 LEU A C 1
ATOM 2171 O O . LEU A 1 271 ? -0.429 -1.285 6.309 1.00 71.31 271 LEU A O 1
ATOM 2175 N N . ALA A 1 272 ? -0.220 0.667 5.214 1.00 61.41 272 ALA A N 1
ATOM 2176 C CA . ALA A 1 272 ? -0.019 0.069 3.898 1.00 61.41 272 ALA A CA 1
ATOM 2177 C C . ALA A 1 272 ? 1.274 -0.762 3.821 1.00 61.41 272 ALA A C 1
ATOM 2179 O O . ALA A 1 272 ? 1.282 -1.823 3.196 1.00 61.41 272 ALA A O 1
ATOM 2180 N N . THR A 1 273 ? 2.352 -0.316 4.473 1.00 62.34 273 THR A N 1
ATOM 2181 C CA . THR A 1 273 ? 3.599 -1.075 4.573 1.00 62.34 273 THR A CA 1
ATOM 2182 C C . THR A 1 273 ? 3.485 -2.201 5.579 1.00 62.34 273 THR A C 1
ATOM 2184 O O . THR A 1 273 ? 4.020 -3.243 5.272 1.00 62.34 273 THR A O 1
ATOM 2187 N N . SER A 1 274 ? 2.733 -2.087 6.681 1.00 57.75 274 SER A N 1
ATOM 2188 C CA . SER A 1 274 ? 2.515 -3.183 7.645 1.00 57.75 274 SER A CA 1
ATOM 2189 C C . SER A 1 274 ? 1.816 -4.387 7.016 1.00 57.75 274 SER A C 1
ATOM 2191 O O . SER A 1 274 ? 2.127 -5.531 7.345 1.00 57.75 274 SER A O 1
ATOM 2193 N N . HIS A 1 275 ? 0.902 -4.130 6.077 1.00 53.12 275 HIS A N 1
ATOM 2194 C CA . HIS A 1 275 ? 0.303 -5.152 5.225 1.00 53.12 275 HIS A CA 1
ATOM 2195 C C . HIS A 1 275 ? 1.344 -5.786 4.285 1.00 53.12 275 HIS A C 1
ATOM 2197 O O . HIS A 1 275 ? 1.269 -6.976 4.002 1.00 53.12 275 HIS A O 1
ATOM 2203 N N . ALA A 1 276 ? 2.320 -5.009 3.805 1.00 43.66 276 ALA A N 1
ATOM 2204 C CA . ALA A 1 276 ? 3.432 -5.542 3.024 1.00 43.66 276 ALA A CA 1
ATOM 2205 C C . ALA A 1 276 ? 4.468 -6.288 3.902 1.00 43.66 276 ALA A C 1
ATOM 2207 O O . ALA A 1 276 ? 4.916 -7.340 3.472 1.00 43.66 276 ALA A O 1
ATOM 2208 N N . PHE A 1 277 ? 4.804 -5.786 5.105 1.00 37.62 277 PHE A N 1
ATOM 2209 C CA . PHE A 1 277 ? 5.735 -6.295 6.130 1.00 37.62 277 PHE A CA 1
ATOM 2210 C C . PHE A 1 277 ? 5.600 -5.535 7.481 1.00 37.62 277 PHE A C 1
ATOM 2212 O O . PHE A 1 277 ? 5.510 -4.313 7.505 1.00 37.62 277 PHE A O 1
ATOM 2219 N N . ALA A 1 278 ? 5.657 -6.250 8.616 1.00 31.45 278 ALA A N 1
ATOM 2220 C CA . ALA A 1 278 ? 5.461 -5.767 10.001 1.00 31.45 278 ALA A CA 1
ATOM 2221 C C . ALA A 1 278 ? 6.235 -4.498 10.401 1.00 31.45 278 ALA A C 1
ATOM 2223 O O . ALA A 1 278 ? 7.444 -4.460 10.227 1.00 31.45 278 ALA A O 1
ATOM 2224 N N . SER A 1 279 ? 5.594 -3.510 11.045 1.00 27.75 279 SER A N 1
ATOM 2225 C CA . SER A 1 279 ? 6.298 -2.371 11.661 1.00 27.75 279 SER A CA 1
ATOM 2226 C C . SER A 1 279 ? 5.542 -1.707 12.813 1.00 27.75 279 SER A C 1
ATOM 2228 O O . SER A 1 279 ? 4.363 -1.386 12.692 1.00 27.75 279 SER A O 1
ATOM 2230 N N . ALA A 1 280 ? 6.276 -1.441 13.901 1.00 29.92 280 ALA A N 1
ATOM 2231 C CA . ALA A 1 280 ? 5.881 -0.612 15.031 1.00 29.92 280 ALA A CA 1
ATOM 2232 C C . ALA A 1 280 ? 6.914 0.509 15.235 1.00 29.92 280 ALA A C 1
ATOM 2234 O O . ALA A 1 280 ? 8.050 0.251 15.626 1.00 29.92 280 ALA A O 1
ATOM 2235 N N . SER A 1 281 ? 6.517 1.762 15.008 1.00 33.59 281 SER A N 1
ATOM 2236 C CA . SER A 1 281 ? 7.239 2.940 15.499 1.00 33.59 281 SER A CA 1
ATOM 2237 C C . SER A 1 281 ? 6.247 4.075 15.773 1.00 33.59 281 SER A C 1
ATOM 2239 O O . SER A 1 281 ? 5.245 4.239 15.076 1.00 33.59 281 SER A O 1
ATOM 2241 N N . THR A 1 282 ? 6.473 4.851 16.832 1.00 34.38 282 THR A N 1
ATOM 2242 C CA . THR A 1 282 ? 5.713 6.079 17.110 1.00 34.38 282 THR A CA 1
ATOM 2243 C C . THR A 1 282 ? 6.682 7.108 17.684 1.00 34.38 282 THR A C 1
ATOM 2245 O O . THR A 1 282 ? 7.212 6.911 18.775 1.00 34.38 282 THR A O 1
ATOM 2248 N N . SER A 1 283 ? 6.947 8.192 16.948 1.00 32.50 283 SER A N 1
ATOM 2249 C CA . SER A 1 283 ? 7.670 9.352 17.480 1.00 32.50 283 SER A CA 1
ATOM 2250 C C . SER A 1 283 ? 6.685 10.264 18.211 1.00 32.50 283 SER A C 1
ATOM 2252 O O . SER A 1 283 ? 5.526 10.430 17.818 1.00 32.50 283 SER A O 1
ATOM 2254 N N . ARG A 1 284 ? 7.120 10.829 19.335 1.00 34.84 284 ARG A N 1
ATOM 2255 C CA . ARG A 1 284 ? 6.241 11.560 20.236 1.00 34.84 284 ARG A CA 1
ATOM 2256 C C . ARG A 1 284 ? 6.487 13.054 20.144 1.00 34.84 284 ARG A C 1
ATOM 2258 O O . ARG A 1 284 ? 7.404 13.582 20.753 1.00 34.84 284 ARG A O 1
ATOM 2265 N N . ASN A 1 285 ? 5.618 13.711 19.383 1.00 33.88 285 ASN A N 1
ATOM 2266 C CA . ASN A 1 285 ? 4.927 14.906 19.876 1.00 33.88 285 ASN A CA 1
ATOM 2267 C C . ASN A 1 285 ? 3.529 15.139 19.272 1.00 33.88 285 ASN A C 1
ATOM 2269 O O . ASN A 1 285 ? 2.924 16.162 19.557 1.00 33.88 285 ASN A O 1
ATOM 2273 N N . CYS A 1 286 ? 2.965 14.158 18.548 1.00 38.28 286 CYS A N 1
ATOM 2274 C CA . CYS A 1 286 ? 1.514 13.942 18.372 1.00 38.28 286 CYS A CA 1
ATOM 2275 C C . CYS A 1 286 ? 1.217 12.459 18.056 1.00 38.28 286 CYS A C 1
ATOM 2277 O O . CYS A 1 286 ? 0.605 12.144 17.041 1.00 38.28 286 CYS A O 1
ATOM 2279 N N . GLY A 1 287 ? 1.658 11.518 18.898 1.00 45.16 287 GLY A N 1
ATOM 2280 C CA . GLY A 1 287 ? 1.117 10.156 18.814 1.00 45.16 287 GLY A CA 1
ATOM 2281 C C . GLY A 1 287 ? -0.350 10.198 19.257 1.00 45.16 287 GLY A C 1
ATOM 2282 O O . GLY A 1 287 ? -0.587 10.607 20.399 1.00 45.16 287 GLY A O 1
ATOM 2283 N N . PRO A 1 288 ? -1.332 9.859 18.402 1.00 51.16 288 PRO A N 1
ATOM 2284 C CA . PRO A 1 288 ? -2.727 9.902 18.808 1.00 51.16 288 PRO A CA 1
ATOM 2285 C C . PRO A 1 288 ? -2.975 8.920 19.949 1.00 51.16 288 PRO A C 1
ATOM 2287 O O . PRO A 1 288 ? -2.317 7.885 20.060 1.00 51.16 288 PRO A O 1
ATOM 2290 N N . GLU A 1 289 ? -3.921 9.245 20.826 1.00 56.09 289 GLU A N 1
ATOM 2291 C CA . GLU A 1 289 ? -4.295 8.324 21.892 1.00 56.09 289 GLU A CA 1
ATOM 2292 C C . GLU A 1 289 ? -4.884 7.050 21.273 1.00 56.09 289 GLU A C 1
ATOM 2294 O O . GLU A 1 289 ? -5.926 7.095 20.615 1.00 56.09 289 GLU A O 1
ATOM 2299 N N . ILE A 1 290 ? -4.204 5.918 21.472 1.00 62.97 290 ILE A N 1
ATOM 2300 C CA . ILE A 1 290 ? -4.625 4.624 20.935 1.00 62.97 290 ILE A CA 1
ATOM 2301 C C . ILE A 1 290 ? -5.834 4.153 21.742 1.00 62.97 290 ILE A C 1
ATOM 2303 O O . ILE A 1 290 ? -5.711 3.530 22.794 1.00 62.97 290 ILE A O 1
ATOM 2307 N N . LYS A 1 291 ? -7.028 4.492 21.263 1.00 65.38 291 LYS A N 1
ATOM 2308 C CA . LYS A 1 291 ? -8.294 4.043 21.840 1.00 65.38 291 LYS A CA 1
ATOM 2309 C C . LYS A 1 291 ? -8.979 3.112 20.856 1.00 65.38 291 L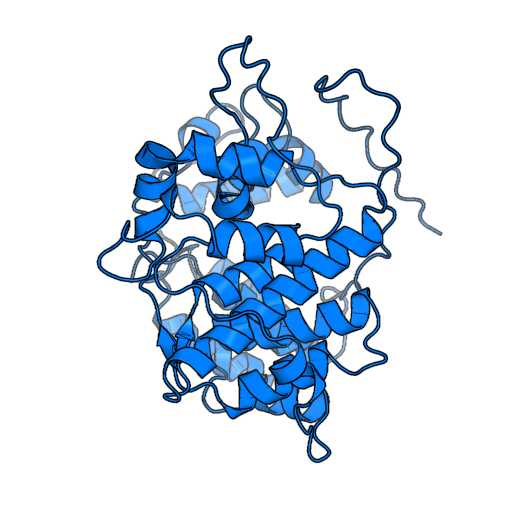YS A C 1
ATOM 2311 O O . LYS A 1 291 ? -9.730 3.565 19.993 1.00 65.38 291 LYS A O 1
ATOM 2316 N N . MET A 1 292 ? -8.757 1.809 21.030 1.00 71.88 292 MET A N 1
ATOM 2317 C CA . MET A 1 292 ? -9.425 0.762 20.241 1.00 71.88 292 MET A CA 1
ATOM 2318 C C . MET A 1 292 ? -10.947 0.910 20.277 1.00 71.88 292 MET A C 1
ATOM 2320 O O . MET A 1 292 ? -11.618 0.670 19.277 1.00 71.88 292 MET A O 1
ATOM 2324 N N . ASP A 1 293 ? -11.482 1.391 21.399 1.00 78.44 293 ASP A N 1
ATOM 2325 C CA . ASP A 1 293 ? -12.904 1.673 21.588 1.00 78.44 293 ASP A CA 1
ATOM 2326 C C . ASP A 1 293 ? -13.463 2.675 20.576 1.00 78.44 293 ASP A C 1
ATOM 2328 O O . ASP A 1 293 ? -14.636 2.592 20.225 1.00 78.44 293 ASP A O 1
ATOM 2332 N N . GLN A 1 294 ? -12.644 3.590 20.049 1.00 79.56 294 GLN A N 1
ATOM 2333 C CA . GLN A 1 294 ? -13.112 4.524 19.027 1.00 79.56 294 GLN A CA 1
ATOM 2334 C C . GLN A 1 294 ? -13.345 3.864 17.662 1.00 79.56 294 GLN A C 1
ATOM 2336 O O . GLN A 1 294 ? -14.062 4.425 16.837 1.00 79.56 294 GLN A O 1
ATOM 2341 N N . ILE A 1 295 ? -12.713 2.716 17.405 1.00 82.94 295 ILE A N 1
ATOM 2342 C CA . ILE A 1 295 ? -13.008 1.878 16.240 1.00 82.94 295 ILE A CA 1
ATOM 2343 C C . ILE A 1 295 ? -14.108 0.892 16.618 1.00 82.94 295 ILE A C 1
ATOM 2345 O O . ILE A 1 295 ? -15.122 0.822 15.936 1.00 82.94 295 ILE A O 1
ATOM 2349 N N . ARG A 1 296 ? -13.953 0.163 17.729 1.00 86.19 296 ARG A N 1
ATOM 2350 C CA . ARG A 1 296 ? -14.868 -0.918 18.134 1.00 86.19 296 ARG A CA 1
ATOM 2351 C C . ARG A 1 296 ? -16.308 -0.448 18.335 1.00 86.19 296 ARG A C 1
ATOM 2353 O O . ARG A 1 296 ? -17.221 -1.180 17.949 1.00 86.19 296 ARG A O 1
ATOM 2360 N N . ASN A 1 297 ? -16.497 0.761 18.869 1.00 86.44 297 ASN A N 1
ATOM 2361 C CA . ASN A 1 297 ? -17.812 1.362 19.113 1.00 86.44 297 ASN A CA 1
ATOM 2362 C C . ASN A 1 297 ? -18.320 2.215 17.941 1.00 86.44 297 ASN A C 1
ATOM 2364 O O . ASN A 1 297 ? -19.372 2.840 18.063 1.00 86.44 297 ASN A O 1
ATOM 2368 N N . TYR A 1 298 ? -17.584 2.286 16.828 1.00 88.81 298 TYR A N 1
ATOM 2369 C CA . TYR A 1 298 ? -18.023 3.052 15.670 1.00 88.81 298 TYR A CA 1
ATOM 2370 C C . TYR A 1 298 ? -19.214 2.364 14.994 1.00 88.81 298 TYR A C 1
ATOM 2372 O O . TYR A 1 298 ? -19.152 1.178 14.658 1.00 88.81 298 TYR A O 1
ATOM 2380 N N . ASP A 1 299 ? -20.297 3.115 14.795 1.00 88.94 299 ASP A N 1
ATOM 2381 C CA . ASP A 1 299 ? -21.509 2.604 14.163 1.00 88.94 299 ASP A CA 1
ATOM 2382 C C . ASP A 1 299 ? -21.381 2.632 12.637 1.00 88.94 299 ASP A C 1
ATOM 2384 O O . ASP A 1 299 ? -21.287 3.690 12.003 1.00 88.94 299 ASP A O 1
ATOM 2388 N N . LEU A 1 300 ? -21.431 1.444 12.038 1.00 93.44 300 LEU A N 1
ATOM 2389 C CA . LEU A 1 300 ? -21.398 1.267 10.592 1.00 93.44 300 LEU A CA 1
ATOM 2390 C C . LEU A 1 300 ? -22.598 1.925 9.903 1.00 93.44 300 LEU A C 1
ATOM 2392 O O . LEU A 1 300 ? -22.475 2.339 8.750 1.00 93.44 300 LEU A O 1
ATOM 2396 N N . ASN A 1 301 ? -23.744 2.071 10.580 1.00 92.88 301 ASN A N 1
ATOM 2397 C CA . ASN A 1 301 ? -24.973 2.615 9.997 1.00 92.88 301 ASN A CA 1
ATOM 2398 C C . ASN A 1 301 ? -25.338 1.918 8.668 1.00 92.88 301 ASN A C 1
ATOM 2400 O O . ASN A 1 301 ? -25.645 2.577 7.673 1.00 92.88 301 ASN A O 1
ATOM 2404 N N . GLY A 1 302 ? -25.207 0.587 8.626 1.00 92.75 302 GLY A N 1
ATOM 2405 C CA . GLY A 1 302 ? -25.462 -0.235 7.437 1.00 92.75 302 GLY A CA 1
ATOM 2406 C C . GLY A 1 302 ? -24.416 -0.139 6.318 1.00 92.75 302 GLY A C 1
ATOM 2407 O O . GLY A 1 302 ? -24.641 -0.704 5.255 1.00 92.75 302 GLY A O 1
ATOM 2408 N N . LYS A 1 303 ? -23.294 0.565 6.522 1.00 96.62 303 LYS A N 1
ATOM 2409 C CA . LYS A 1 303 ? -22.201 0.651 5.541 1.00 96.62 303 LYS A CA 1
ATOM 2410 C C . LYS A 1 303 ? -21.321 -0.594 5.592 1.00 96.62 303 LYS A C 1
ATOM 2412 O O . LYS A 1 303 ? -20.963 -1.063 6.672 1.00 96.62 303 LYS A O 1
ATOM 2417 N N . ASP A 1 304 ? -20.927 -1.069 4.422 1.00 95.94 304 ASP A N 1
ATOM 2418 C CA . ASP A 1 304 ? -20.106 -2.258 4.225 1.00 95.94 304 ASP A CA 1
ATOM 2419 C C . ASP A 1 304 ? -18.898 -1.971 3.312 1.00 95.94 304 ASP A C 1
ATOM 24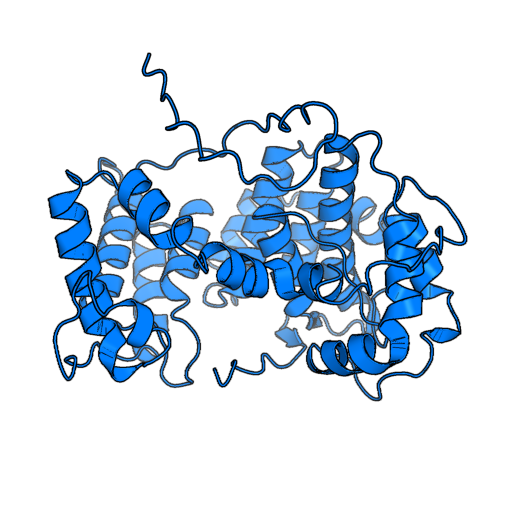21 O O . ASP A 1 304 ? -18.583 -0.821 2.985 1.00 95.94 304 ASP A O 1
ATOM 2425 N N . TRP A 1 305 ? -18.190 -3.028 2.907 1.00 96.19 305 TRP A N 1
ATOM 2426 C CA . TRP A 1 305 ? -17.038 -2.912 2.014 1.00 96.19 305 TRP A CA 1
ATOM 2427 C C . TRP A 1 305 ? -17.396 -2.439 0.602 1.00 96.19 305 TRP A C 1
ATOM 2429 O O . TRP A 1 305 ? -16.534 -1.852 -0.051 1.00 96.19 305 TRP A O 1
ATOM 2439 N N . GLU A 1 306 ? -18.627 -2.660 0.130 1.00 96.06 306 GLU A N 1
ATOM 2440 C CA . GLU A 1 306 ? -19.085 -2.140 -1.163 1.00 96.06 306 GLU A CA 1
ATOM 2441 C C . GLU A 1 306 ? -19.228 -0.617 -1.092 1.00 96.06 306 GLU A C 1
ATOM 2443 O O . GLU A 1 306 ? -18.729 0.101 -1.961 1.00 96.06 306 GLU A O 1
ATOM 2448 N N . TRP A 1 307 ? -19.791 -0.103 0.006 1.00 97.31 307 TRP A N 1
ATOM 2449 C CA . TRP A 1 307 ? -19.853 1.335 0.257 1.00 97.31 307 TRP A CA 1
ATOM 2450 C C . TRP A 1 307 ? -18.459 1.975 0.354 1.00 97.31 307 TRP A C 1
ATOM 2452 O O . TRP A 1 307 ? -18.215 3.020 -0.257 1.00 97.31 307 TRP A O 1
ATOM 2462 N N . VAL A 1 308 ? -17.530 1.348 1.091 1.00 97.12 308 VAL A N 1
ATOM 2463 C CA . VAL A 1 308 ? -16.137 1.823 1.219 1.00 97.12 308 VAL A CA 1
ATOM 2464 C C . VAL A 1 308 ? -15.453 1.859 -0.148 1.00 97.12 308 VAL A C 1
ATOM 2466 O O . VAL A 1 308 ? -14.865 2.878 -0.511 1.00 97.12 308 VAL A O 1
ATOM 2469 N N . ALA A 1 309 ? -15.573 0.782 -0.927 1.00 96.12 309 ALA A N 1
ATOM 2470 C CA . ALA A 1 309 ? -14.998 0.689 -2.263 1.00 96.12 309 ALA A CA 1
ATOM 2471 C C . ALA A 1 309 ? -15.576 1.751 -3.208 1.00 96.12 309 ALA A C 1
ATOM 2473 O O . ALA A 1 309 ? -14.821 2.457 -3.873 1.00 96.12 309 ALA A O 1
ATOM 2474 N N . GLY A 1 310 ? -16.899 1.948 -3.197 1.00 96.06 310 GLY A N 1
ATOM 2475 C CA . GLY A 1 310 ? -17.563 2.990 -3.979 1.00 96.06 310 GLY A CA 1
ATOM 2476 C C . GLY A 1 310 ? -17.043 4.393 -3.655 1.00 96.06 310 GLY A C 1
ATOM 2477 O O . GLY A 1 310 ? -16.831 5.200 -4.559 1.00 96.06 310 GLY A O 1
ATOM 2478 N N . LYS A 1 311 ? -16.761 4.683 -2.380 1.00 96.31 311 LYS A N 1
ATOM 2479 C CA . LYS A 1 311 ? -16.136 5.950 -1.970 1.00 96.31 311 LYS A CA 1
ATOM 2480 C C . LYS A 1 311 ? -14.675 6.066 -2.393 1.00 96.31 311 LYS A C 1
ATOM 2482 O O . LYS A 1 311 ? -14.246 7.166 -2.724 1.00 96.31 311 LYS A O 1
ATOM 2487 N N . ALA A 1 312 ? -13.927 4.970 -2.400 1.00 94.94 312 ALA A N 1
ATOM 2488 C CA . ALA A 1 312 ? -12.540 4.972 -2.844 1.00 94.94 312 ALA A CA 1
ATOM 2489 C C . ALA A 1 312 ? -12.406 5.194 -4.355 1.00 94.94 312 ALA A C 1
ATOM 2491 O O . ALA A 1 312 ? -11.523 5.933 -4.770 1.00 94.94 312 ALA A O 1
ATOM 2492 N N . VAL A 1 313 ? -13.282 4.604 -5.174 1.00 95.06 313 VAL A N 1
ATOM 2493 C CA . VAL A 1 313 ? -13.144 4.653 -6.644 1.00 95.06 313 VAL A CA 1
ATOM 2494 C C . VAL A 1 313 ? -13.940 5.785 -7.301 1.00 95.06 313 VAL A C 1
ATOM 2496 O O . VAL A 1 313 ? -13.504 6.331 -8.309 1.00 95.06 313 VAL A O 1
ATOM 2499 N N . ASN A 1 314 ? -15.073 6.185 -6.711 1.00 93.69 314 ASN A N 1
ATOM 2500 C CA . ASN A 1 314 ? -15.976 7.205 -7.270 1.00 93.69 314 ASN A CA 1
ATOM 2501 C C . ASN A 1 314 ? -16.167 8.426 -6.356 1.00 93.69 314 ASN A C 1
ATOM 2503 O O . ASN A 1 314 ? -16.948 9.323 -6.673 1.00 93.69 314 ASN A O 1
ATOM 2507 N N . GLY A 1 315 ? -15.516 8.458 -5.192 1.00 92.38 315 GLY A N 1
ATOM 2508 C CA . GLY A 1 315 ? -15.617 9.578 -4.261 1.00 92.38 315 GLY A CA 1
ATOM 2509 C C . GLY A 1 315 ? -14.734 10.768 -4.635 1.00 92.38 315 GLY A C 1
ATOM 2510 O O . GLY A 1 315 ? -13.917 10.716 -5.554 1.00 92.38 315 GLY A O 1
ATOM 2511 N N . GLU A 1 316 ? -14.875 11.832 -3.846 1.00 92.44 316 GLU A N 1
ATOM 2512 C CA . GLU A 1 316 ? -14.099 13.078 -3.951 1.00 92.44 316 GLU A CA 1
ATOM 2513 C C . GLU A 1 316 ? -12.582 12.841 -3.929 1.00 92.44 316 GLU A C 1
ATOM 2515 O O . GLU A 1 316 ? -11.836 13.517 -4.627 1.00 92.44 316 GLU A O 1
ATOM 2520 N N . PHE A 1 317 ? -12.127 11.840 -3.173 1.00 92.31 317 PHE A N 1
ATOM 2521 C CA . PHE A 1 317 ? -10.709 11.519 -3.000 1.00 92.31 317 PHE A CA 1
ATOM 2522 C C . PHE A 1 317 ? -10.236 10.350 -3.878 1.00 92.31 317 PHE A C 1
ATOM 2524 O O . PHE A 1 317 ? -9.231 9.718 -3.556 1.00 92.31 317 PHE A O 1
ATOM 2531 N N . SER A 1 318 ? -10.944 10.043 -4.971 1.00 92.00 318 SER A N 1
ATOM 2532 C CA . SER A 1 318 ? -10.628 8.899 -5.846 1.00 92.00 318 SER A CA 1
ATOM 2533 C C . SER A 1 318 ? -9.302 9.018 -6.604 1.00 92.00 318 SER A C 1
ATOM 2535 O O . SER A 1 318 ? -8.704 7.997 -6.929 1.00 92.00 318 SER A O 1
ATOM 2537 N N . SER A 1 319 ? -8.791 10.232 -6.812 1.00 89.31 319 SER A N 1
ATOM 2538 C CA . SER A 1 319 ? -7.444 10.481 -7.349 1.00 89.31 319 SER A CA 1
ATOM 2539 C C . SER A 1 319 ? -6.351 10.478 -6.270 1.00 89.31 319 SER A C 1
ATOM 2541 O O . SER A 1 319 ? -5.158 10.436 -6.559 1.00 89.31 319 SER A O 1
ATOM 2543 N N . ASN A 1 320 ? -6.711 10.467 -4.981 1.00 90.25 320 ASN A N 1
ATOM 2544 C CA . ASN A 1 320 ? -5.722 10.484 -3.910 1.00 90.25 320 ASN A CA 1
ATOM 2545 C C . ASN A 1 320 ? -5.160 9.076 -3.651 1.00 90.25 320 ASN A C 1
ATOM 2547 O O . ASN A 1 320 ? -5.751 8.266 -2.934 1.00 90.25 320 ASN A O 1
ATOM 2551 N N . VAL A 1 321 ? -3.965 8.801 -4.179 1.00 87.31 321 VAL A N 1
ATOM 2552 C CA . VAL A 1 321 ? -3.323 7.479 -4.077 1.00 87.31 321 VAL A CA 1
ATOM 2553 C C . VAL A 1 321 ? -3.193 6.944 -2.651 1.00 87.31 321 VAL A C 1
ATOM 2555 O O . VAL A 1 321 ? -3.429 5.758 -2.422 1.00 87.31 321 VAL A O 1
ATOM 2558 N N . TYR A 1 322 ? -2.877 7.786 -1.666 1.00 86.38 322 TYR A N 1
ATOM 2559 C CA . TYR A 1 322 ? -2.759 7.341 -0.276 1.00 86.38 322 TYR A CA 1
ATOM 2560 C C . TYR A 1 322 ? -4.123 7.014 0.333 1.00 86.38 322 TYR A C 1
ATOM 2562 O O . TYR A 1 322 ? -4.232 6.046 1.084 1.00 86.38 322 TYR A O 1
ATOM 2570 N N . PHE A 1 323 ? -5.178 7.750 -0.024 1.00 91.56 323 PHE A N 1
ATOM 2571 C CA . PHE A 1 323 ? -6.544 7.474 0.430 1.00 91.56 323 PHE A CA 1
ATOM 2572 C C . PHE A 1 323 ? -7.038 6.125 -0.106 1.00 91.56 323 PHE A C 1
ATOM 2574 O O . PHE A 1 323 ? -7.495 5.267 0.656 1.00 91.56 323 PHE A O 1
ATOM 2581 N N . VAL A 1 324 ? -6.856 5.895 -1.408 1.00 92.62 324 VAL A N 1
ATOM 2582 C CA . VAL A 1 324 ? -7.254 4.651 -2.081 1.00 92.62 324 VAL A CA 1
ATOM 2583 C C . VAL A 1 324 ? -6.409 3.460 -1.603 1.00 92.62 324 VAL A C 1
ATOM 2585 O O . VAL A 1 324 ? -6.941 2.375 -1.375 1.00 92.62 324 VAL A O 1
ATOM 2588 N N . LYS A 1 325 ? -5.100 3.640 -1.369 1.00 88.31 325 LYS A N 1
ATOM 2589 C CA . LYS A 1 325 ? -4.242 2.583 -0.794 1.00 88.31 325 LYS A CA 1
ATOM 2590 C C . LYS A 1 325 ? -4.620 2.249 0.647 1.00 88.31 325 LYS A C 1
ATOM 2592 O O . LYS A 1 325 ? -4.596 1.080 1.011 1.00 88.31 325 LYS A O 1
ATOM 2597 N N . THR A 1 326 ? -4.982 3.246 1.452 1.00 88.75 326 THR A N 1
ATOM 2598 C CA . THR A 1 326 ? -5.357 3.055 2.863 1.00 88.75 326 THR A CA 1
ATOM 2599 C C . THR A 1 326 ? -6.642 2.243 2.997 1.00 88.75 326 THR A C 1
ATOM 2601 O O . THR A 1 326 ? -6.692 1.278 3.757 1.00 88.75 326 THR A O 1
ATOM 2604 N N . THR A 1 327 ? -7.671 2.591 2.220 1.00 94.12 327 THR A N 1
ATOM 2605 C CA . THR A 1 327 ? -8.942 1.846 2.182 1.00 94.12 327 THR A CA 1
ATOM 2606 C C . THR A 1 327 ? -8.740 0.407 1.720 1.00 94.12 327 THR A C 1
ATOM 2608 O O . THR A 1 327 ? -9.239 -0.520 2.363 1.00 94.12 327 THR A O 1
ATOM 2611 N N . ARG A 1 328 ? -7.927 0.202 0.675 1.00 91.44 328 ARG A N 1
ATOM 2612 C CA . ARG A 1 328 ? -7.521 -1.135 0.235 1.00 91.44 328 ARG A CA 1
ATOM 2613 C C . ARG A 1 328 ? -6.786 -1.896 1.343 1.00 91.44 328 ARG A C 1
ATOM 2615 O O . ARG A 1 328 ? -7.154 -3.029 1.621 1.00 91.44 328 ARG A O 1
ATOM 2622 N N . ALA A 1 329 ? -5.784 -1.297 1.987 1.00 87.19 329 ALA A N 1
ATOM 2623 C CA . ALA A 1 329 ? -4.996 -1.962 3.026 1.00 87.19 329 ALA A CA 1
ATOM 2624 C C . ALA A 1 329 ? -5.881 -2.471 4.176 1.00 87.19 329 ALA A C 1
ATOM 2626 O O . ALA A 1 329 ? -5.738 -3.616 4.592 1.00 87.19 329 ALA A O 1
ATOM 2627 N N . LEU A 1 330 ? -6.855 -1.674 4.629 1.00 90.81 330 LEU A N 1
ATOM 2628 C CA . LEU A 1 330 ? -7.822 -2.102 5.649 1.00 90.81 330 LEU A CA 1
ATOM 2629 C C . LEU A 1 330 ? -8.672 -3.298 5.188 1.00 90.81 330 LEU A C 1
ATOM 2631 O O . LEU A 1 330 ? -8.892 -4.224 5.966 1.00 90.81 330 LEU A O 1
ATOM 2635 N N . LYS A 1 331 ? -9.113 -3.310 3.924 1.00 91.50 331 LYS A N 1
ATOM 2636 C CA . LYS A 1 331 ? -9.887 -4.421 3.342 1.00 91.50 331 LYS A CA 1
ATOM 2637 C C . LYS A 1 331 ? -9.077 -5.719 3.260 1.00 91.50 331 LYS A C 1
ATOM 2639 O O . LYS A 1 331 ? -9.597 -6.803 3.530 1.00 91.50 331 LYS A O 1
ATOM 2644 N N . GLU A 1 332 ? -7.806 -5.621 2.891 1.00 86.19 332 GLU A N 1
ATOM 2645 C CA . GLU A 1 332 ? -6.918 -6.782 2.780 1.00 86.19 332 GLU A CA 1
ATOM 2646 C C . GLU A 1 332 ? -6.558 -7.343 4.163 1.00 86.19 332 GLU A C 1
ATOM 2648 O O . GLU A 1 332 ? -6.552 -8.559 4.354 1.00 86.19 332 GLU A O 1
ATOM 2653 N N . LEU A 1 333 ? -6.354 -6.476 5.165 1.00 85.00 333 LEU A N 1
ATOM 2654 C CA . LEU A 1 333 ? -6.170 -6.893 6.561 1.00 85.00 333 LEU A CA 1
ATOM 2655 C C . LEU A 1 333 ? -7.402 -7.632 7.099 1.00 85.00 333 LEU A C 1
ATOM 2657 O O . LEU A 1 333 ? -7.261 -8.701 7.694 1.00 85.00 333 LEU A O 1
ATOM 2661 N N . ALA A 1 334 ? -8.604 -7.120 6.816 1.00 89.12 334 ALA A N 1
ATOM 2662 C CA . ALA A 1 334 ? -9.860 -7.788 7.155 1.00 89.12 334 ALA A CA 1
ATOM 2663 C C . ALA A 1 334 ? -9.961 -9.190 6.529 1.00 89.12 334 ALA A C 1
ATOM 2665 O O . ALA A 1 334 ? -10.431 -10.132 7.166 1.00 89.12 334 ALA A O 1
ATOM 2666 N N . SER A 1 335 ? -9.494 -9.333 5.286 1.00 85.81 335 SER A N 1
ATOM 2667 C CA . SER A 1 335 ? -9.506 -10.605 4.554 1.00 85.81 335 SER A CA 1
ATOM 2668 C C . SER A 1 335 ? -8.446 -11.583 5.071 1.00 85.81 335 SER A C 1
ATOM 2670 O O . SER A 1 335 ? -8.711 -12.778 5.168 1.00 85.81 335 SER A O 1
ATOM 2672 N N . THR A 1 336 ? -7.267 -11.077 5.438 1.00 81.50 336 THR A N 1
ATOM 2673 C CA . THR A 1 336 ? -6.123 -11.875 5.911 1.00 81.50 336 THR A CA 1
ATOM 2674 C C . THR A 1 336 ? -6.383 -12.480 7.290 1.00 81.50 336 THR A C 1
ATOM 2676 O O . THR A 1 336 ? -6.103 -13.655 7.514 1.00 81.50 336 THR A O 1
ATOM 2679 N N . TRP A 1 337 ? -6.939 -11.695 8.218 1.00 82.69 337 TRP A N 1
ATOM 2680 C CA . TRP A 1 337 ? -7.113 -12.109 9.619 1.00 82.69 337 TRP A CA 1
ATOM 2681 C C . TRP A 1 337 ? -8.523 -12.564 9.976 1.00 82.69 337 TRP A C 1
ATOM 2683 O O . TRP A 1 337 ? -8.751 -13.061 11.085 1.00 82.69 337 TRP A O 1
ATOM 2693 N N . GLY A 1 338 ? -9.470 -12.353 9.063 1.00 82.25 338 GLY A N 1
ATOM 2694 C CA . GLY A 1 338 ? -10.885 -12.311 9.394 1.00 82.25 338 GLY A CA 1
ATOM 2695 C C . GLY A 1 338 ? -11.239 -11.056 10.201 1.00 82.25 338 GLY A C 1
ATOM 2696 O O . GLY A 1 338 ? -10.427 -10.507 10.945 1.00 82.25 338 GLY A O 1
ATOM 2697 N N . ASP A 1 339 ? -12.490 -10.619 10.078 1.00 85.19 339 ASP A N 1
ATOM 2698 C CA . ASP A 1 339 ? -12.980 -9.375 10.687 1.00 85.19 339 ASP A CA 1
ATOM 2699 C C . ASP A 1 339 ? -14.292 -9.623 11.445 1.00 85.19 339 ASP A C 1
ATOM 2701 O O . ASP A 1 339 ? -15.328 -9.013 11.179 1.00 85.19 339 ASP A O 1
ATOM 2705 N N . SER A 1 340 ? -14.276 -10.600 12.360 1.00 78.81 340 SER A N 1
ATOM 2706 C CA . SER A 1 340 ? -15.480 -11.079 13.059 1.00 78.81 340 SER A CA 1
ATOM 2707 C C . SER A 1 340 ? -16.155 -10.018 13.931 1.00 78.81 340 SER A C 1
ATOM 2709 O O . SER A 1 340 ? -17.365 -10.066 14.126 1.00 78.81 340 SER A O 1
ATOM 2711 N N . ASP A 1 341 ? -15.390 -9.061 14.459 1.00 85.75 341 ASP A N 1
ATOM 2712 C CA . ASP A 1 341 ? -15.886 -7.895 15.201 1.00 85.75 341 ASP A CA 1
ATOM 2713 C C . ASP A 1 341 ? -16.034 -6.637 14.319 1.00 85.75 341 ASP A C 1
ATOM 2715 O O . ASP A 1 341 ? -16.394 -5.554 14.810 1.00 85.75 341 ASP A O 1
ATOM 2719 N N . SER A 1 342 ? -15.792 -6.800 13.012 1.00 91.62 342 SER A N 1
ATOM 2720 C CA . SER A 1 342 ? -15.786 -5.753 11.990 1.00 91.62 342 SER A CA 1
ATOM 2721 C C . SER A 1 342 ? -14.838 -4.598 12.324 1.00 91.62 342 SER A C 1
ATOM 2723 O O . SER A 1 342 ? -15.131 -3.449 11.992 1.00 91.62 342 SER A O 1
ATOM 2725 N N . PHE A 1 343 ? -13.744 -4.863 13.041 1.00 90.69 343 PHE A N 1
ATOM 2726 C CA . PHE A 1 343 ? -12.772 -3.856 13.450 1.00 90.69 343 PHE A CA 1
ATOM 2727 C C . PHE A 1 343 ? -12.197 -3.092 12.253 1.00 90.69 343 PHE A C 1
ATOM 2729 O O . PHE A 1 343 ? -12.243 -1.859 12.225 1.00 90.69 343 PHE A O 1
ATOM 2736 N N . PHE A 1 344 ? -11.700 -3.800 11.238 1.00 92.31 344 PHE A N 1
ATOM 2737 C CA . PHE A 1 344 ? -11.089 -3.164 10.071 1.00 92.31 344 PHE A CA 1
ATOM 2738 C C . PHE A 1 344 ? -12.130 -2.457 9.201 1.00 92.31 344 PHE A C 1
ATOM 2740 O O . PHE A 1 344 ? -11.868 -1.353 8.716 1.00 92.31 344 PHE A O 1
ATOM 2747 N N . LEU A 1 345 ? -13.332 -3.028 9.065 1.00 95.38 345 LEU A N 1
ATOM 2748 C CA . LEU A 1 345 ? -14.443 -2.361 8.386 1.00 95.38 345 LEU A CA 1
ATOM 2749 C C . LEU A 1 345 ? -14.851 -1.067 9.104 1.00 95.38 345 LEU A C 1
ATOM 2751 O O . LEU A 1 345 ? -14.996 -0.032 8.459 1.00 95.38 345 LEU A O 1
ATOM 2755 N N . LYS A 1 346 ? -14.982 -1.081 10.435 1.00 95.06 346 LYS A N 1
ATOM 2756 C CA . LYS A 1 346 ? -15.287 0.121 11.232 1.00 95.06 346 LYS A CA 1
ATOM 2757 C C . LYS A 1 346 ? -14.205 1.184 11.075 1.00 95.06 346 LYS A C 1
ATOM 2759 O O . LYS A 1 346 ? -14.531 2.355 10.885 1.00 95.06 346 LYS A O 1
ATOM 2764 N N . ALA A 1 347 ? -12.933 0.783 11.092 1.00 93.00 347 ALA A N 1
ATOM 2765 C CA . ALA A 1 347 ? -11.813 1.686 10.844 1.00 93.00 347 ALA A CA 1
ATOM 2766 C C . ALA A 1 347 ? -11.894 2.313 9.442 1.00 93.00 347 ALA A C 1
ATOM 2768 O O . ALA A 1 347 ? -11.736 3.526 9.305 1.00 93.00 347 ALA A O 1
ATOM 2769 N N . ALA A 1 348 ? -12.203 1.512 8.417 1.00 95.19 348 ALA A N 1
ATOM 2770 C CA . ALA A 1 348 ? -12.322 1.973 7.037 1.00 95.19 348 ALA A CA 1
ATOM 2771 C C . ALA A 1 348 ? -13.512 2.914 6.838 1.00 95.19 348 ALA A C 1
ATOM 2773 O O . ALA A 1 348 ? -13.350 3.991 6.266 1.00 95.19 348 ALA A O 1
ATOM 2774 N N . VAL A 1 349 ? -14.692 2.555 7.350 1.00 95.62 349 VAL A N 1
ATOM 2775 C CA . VAL A 1 349 ? -15.889 3.400 7.265 1.00 95.62 349 VAL A CA 1
ATOM 2776 C C . VAL A 1 349 ? -15.649 4.730 7.966 1.00 95.62 349 VAL A C 1
ATOM 2778 O O . VAL A 1 349 ? -15.980 5.778 7.408 1.00 95.62 349 VAL A O 1
ATOM 2781 N N . ARG A 1 350 ? -15.033 4.707 9.152 1.00 93.12 350 ARG A N 1
ATOM 2782 C CA . ARG A 1 350 ? -14.686 5.929 9.872 1.00 93.12 350 ARG A CA 1
ATOM 2783 C C . ARG A 1 350 ? -13.704 6.793 9.087 1.00 93.12 350 ARG A C 1
ATOM 2785 O O . ARG A 1 350 ? -13.991 7.966 8.871 1.00 93.12 350 ARG A O 1
ATOM 2792 N N . PHE A 1 351 ? -12.602 6.207 8.613 1.00 92.56 351 PHE A N 1
ATOM 2793 C CA . PHE A 1 351 ? -11.600 6.894 7.795 1.00 92.56 351 PHE A CA 1
ATOM 2794 C C . PHE A 1 351 ? -12.235 7.571 6.578 1.00 92.56 351 PHE A C 1
ATOM 2796 O O . PHE A 1 351 ? -12.107 8.777 6.406 1.00 92.56 351 PHE A O 1
ATOM 2803 N N . VAL A 1 352 ? -12.997 6.822 5.783 1.00 93.88 352 VAL A N 1
ATOM 2804 C CA . VAL A 1 352 ? -13.660 7.333 4.575 1.00 93.88 352 VAL A CA 1
ATOM 2805 C C . VAL A 1 352 ? -14.687 8.425 4.884 1.00 93.88 352 VAL A C 1
ATOM 2807 O O . VAL A 1 352 ? -14.887 9.323 4.070 1.00 93.88 352 VAL A O 1
ATOM 2810 N N . THR A 1 353 ? -15.351 8.357 6.039 1.00 91.94 353 THR A N 1
ATOM 2811 C CA . THR A 1 353 ? -16.369 9.340 6.440 1.00 91.94 353 THR A CA 1
ATOM 2812 C C . THR A 1 353 ? -15.749 10.641 6.951 1.00 91.94 353 THR A C 1
ATOM 2814 O O . THR A 1 353 ? -16.285 11.717 6.694 1.00 91.94 353 THR A O 1
ATOM 2817 N N . GLU A 1 354 ? -14.648 10.554 7.698 1.00 90.81 354 GLU A N 1
ATOM 2818 C CA . GLU A 1 354 ? -14.054 11.695 8.404 1.00 90.81 354 GLU A CA 1
ATOM 2819 C C . GLU A 1 354 ? -12.905 12.362 7.632 1.00 90.81 354 GLU A C 1
ATOM 2821 O O . GLU A 1 354 ? -12.538 13.493 7.958 1.00 90.81 354 GLU A O 1
ATOM 2826 N N . PHE A 1 355 ? -12.327 11.691 6.629 1.00 90.81 355 PHE A N 1
ATOM 2827 C CA . PHE A 1 355 ? -11.176 12.197 5.884 1.00 90.81 355 PHE A CA 1
ATOM 2828 C C . PHE A 1 355 ? -11.502 13.481 5.114 1.00 90.81 355 PHE A C 1
ATOM 2830 O O . PHE A 1 355 ? -12.435 13.526 4.315 1.00 90.81 355 PHE A O 1
ATOM 2837 N N . LYS A 1 356 ? -10.685 14.520 5.325 1.00 88.19 356 LYS A N 1
ATOM 2838 C CA . LYS A 1 356 ? -10.751 15.780 4.562 1.00 88.19 356 LYS A CA 1
ATOM 2839 C C . LYS A 1 356 ? -9.463 16.111 3.821 1.00 88.19 356 LYS A C 1
ATOM 2841 O O . LYS A 1 356 ? -9.503 16.626 2.712 1.00 88.19 356 LYS A O 1
ATOM 2846 N N . ARG A 1 357 ? -8.314 15.883 4.462 1.00 84.25 357 ARG A N 1
ATOM 2847 C CA . ARG A 1 357 ? -6.978 16.082 3.881 1.00 84.25 357 ARG A CA 1
ATOM 2848 C C . ARG A 1 357 ? -5.908 15.384 4.712 1.00 84.25 357 ARG A C 1
ATOM 2850 O O . ARG A 1 357 ? -6.114 15.101 5.895 1.00 84.25 357 ARG A O 1
ATOM 2857 N N . TRP A 1 358 ? -4.747 15.196 4.094 1.00 82.44 358 TRP A N 1
ATOM 2858 C CA . TRP A 1 358 ? -3.543 14.719 4.763 1.00 82.44 358 TRP A CA 1
ATOM 2859 C C . TRP A 1 358 ? -2.853 15.814 5.587 1.00 82.44 358 TRP A C 1
ATOM 2861 O O . TRP A 1 358 ? -2.897 17.000 5.252 1.00 82.44 358 TRP A O 1
ATOM 2871 N N . ARG A 1 359 ? -2.192 15.386 6.660 1.00 76.06 359 ARG A N 1
ATOM 2872 C CA . ARG A 1 359 ? -1.212 16.126 7.458 1.00 76.06 359 ARG A CA 1
ATOM 2873 C C . ARG A 1 359 ? 0.154 15.478 7.351 1.00 76.06 359 ARG A C 1
ATOM 2875 O O . ARG A 1 359 ? 0.236 14.274 7.133 1.00 76.06 359 ARG A O 1
ATOM 2882 N N . GLY A 1 360 ? 1.179 16.293 7.589 1.00 62.66 360 GLY A N 1
ATOM 2883 C CA . GLY A 1 360 ? 2.586 15.933 7.449 1.00 62.66 360 GLY A CA 1
ATOM 2884 C C . GLY A 1 360 ? 3.101 16.291 6.056 1.00 62.66 360 GLY A C 1
ATOM 2885 O O . GLY A 1 360 ? 2.374 16.180 5.072 1.00 62.66 360 GLY A O 1
ATOM 2886 N N . ASN A 1 361 ? 4.351 16.742 5.983 1.00 51.31 361 ASN A N 1
ATOM 2887 C CA . ASN A 1 361 ? 5.039 16.931 4.712 1.00 51.31 361 ASN A CA 1
ATOM 2888 C C . ASN A 1 361 ? 5.729 15.613 4.350 1.00 51.31 361 ASN A C 1
ATOM 2890 O O . ASN A 1 361 ? 6.399 15.021 5.193 1.00 51.31 361 ASN A O 1
ATOM 2894 N N . PHE A 1 362 ? 5.562 15.145 3.115 1.00 44.91 362 PHE A N 1
ATOM 2895 C CA . PHE A 1 362 ? 6.492 14.174 2.551 1.00 44.91 362 PHE A CA 1
ATOM 2896 C C . PHE A 1 362 ? 7.717 14.982 2.127 1.00 44.91 362 PHE A C 1
ATOM 2898 O O . PHE A 1 362 ? 7.648 15.747 1.163 1.00 44.91 362 PHE A O 1
ATOM 2905 N N . VAL A 1 363 ? 8.823 14.868 2.859 1.00 43.22 363 VAL A N 1
ATOM 2906 C CA . VAL A 1 363 ? 10.106 15.339 2.338 1.00 43.22 363 VAL A CA 1
ATOM 2907 C C . VAL A 1 363 ? 10.475 14.344 1.249 1.00 43.22 363 VAL A C 1
ATOM 2909 O O . VAL A 1 363 ? 10.749 13.181 1.538 1.00 43.22 363 VAL A O 1
ATOM 2912 N N . GLY A 1 364 ? 10.347 14.760 -0.016 1.00 34.81 364 GLY A N 1
ATOM 2913 C CA . GLY A 1 364 ? 10.872 13.989 -1.138 1.00 34.81 364 GLY A CA 1
ATOM 2914 C C . GLY A 1 364 ? 12.303 13.638 -0.792 1.00 34.81 364 GLY A C 1
ATOM 2915 O O . GLY A 1 364 ? 13.050 14.550 -0.445 1.00 34.81 364 GLY A O 1
ATOM 2916 N N . TYR A 1 365 ? 12.669 12.354 -0.787 1.00 35.16 365 TYR A N 1
ATOM 2917 C CA . TYR A 1 365 ? 14.069 12.031 -0.586 1.00 35.16 365 TYR A CA 1
ATOM 2918 C C . TYR A 1 365 ? 14.845 12.743 -1.699 1.00 35.16 365 TYR A C 1
ATOM 2920 O O . TYR A 1 365 ? 14.713 12.406 -2.877 1.00 35.16 365 TYR A O 1
ATOM 2928 N N . GLU A 1 366 ? 15.622 13.758 -1.333 1.00 24.70 366 GLU A N 1
ATOM 2929 C CA . GLU A 1 366 ? 16.830 14.081 -2.072 1.00 24.70 366 GLU A CA 1
ATOM 2930 C C . GLU A 1 366 ? 17.767 12.895 -1.818 1.00 24.70 366 GLU A C 1
ATOM 2932 O O . GLU A 1 366 ? 18.524 12.883 -0.850 1.00 24.70 366 GLU A O 1
ATOM 2937 N N . LEU A 1 367 ? 17.592 11.828 -2.606 1.00 27.84 367 LEU A N 1
ATOM 2938 C CA . LEU A 1 367 ? 18.635 10.827 -2.808 1.00 27.84 367 LEU A CA 1
ATOM 2939 C C . LEU A 1 367 ? 19.609 11.354 -3.856 1.00 27.84 367 LEU A C 1
ATOM 2941 O O . LEU A 1 367 ? 19.122 11.814 -4.920 1.00 27.84 367 LEU A O 1
#

Radius of gyration: 22.07 Å; chains: 1; bounding box: 55×51×56 Å